Protein AF-A0A653CZA1-F1 (afdb_monomer)

pLDDT: mean 75.7, std 18.83, range [32.91, 97.44]

Organism: Callosobruchus maculatus (NCBI:txid64391)

Structure (mmCIF, N/CA/C/O backbone):
data_AF-A0A653CZA1-F1
#
_entry.id   AF-A0A653CZA1-F1
#
loop_
_atom_site.group_PDB
_atom_site.id
_atom_site.type_symbol
_atom_site.label_atom_id
_atom_site.label_alt_id
_atom_site.label_comp_id
_atom_site.label_asym_id
_atom_site.label_entity_id
_atom_site.label_seq_id
_atom_site.pdbx_PDB_ins_code
_atom_site.Cartn_x
_atom_site.Cartn_y
_atom_site.Cartn_z
_atom_site.occupancy
_atom_site.B_iso_or_equiv
_atom_site.auth_seq_id
_atom_site.auth_comp_id
_atom_site.auth_asym_id
_atom_site.auth_atom_id
_atom_site.pdbx_PDB_model_num
ATOM 1 N N . MET A 1 1 ? -64.867 -16.018 26.515 1.00 51.19 1 MET A N 1
ATOM 2 C CA . MET A 1 1 ? -63.751 -16.569 27.309 1.00 51.19 1 MET A CA 1
ATOM 3 C C . MET A 1 1 ? -62.516 -16.549 26.418 1.00 51.19 1 MET A C 1
ATOM 5 O O . MET A 1 1 ? -62.567 -17.201 25.382 1.00 51.19 1 MET A O 1
ATOM 9 N N . PRO A 1 2 ? -61.499 -15.727 26.720 1.00 51.09 2 PRO A N 1
ATOM 10 C CA . PRO A 1 2 ? -60.266 -15.670 25.938 1.00 51.09 2 PRO A CA 1
ATOM 11 C C . PRO A 1 2 ? -59.417 -16.930 26.174 1.00 51.09 2 PRO A C 1
ATOM 13 O O . PRO A 1 2 ? -59.503 -17.555 27.232 1.00 51.09 2 PRO A O 1
ATOM 16 N N . LEU A 1 3 ? -58.677 -17.349 25.145 1.00 52.47 3 LEU A N 1
ATOM 17 C CA . LEU A 1 3 ? -57.918 -18.604 25.107 1.00 52.47 3 LEU A CA 1
ATOM 18 C C . LEU A 1 3 ? -56.652 -18.544 25.995 1.00 52.47 3 LEU A C 1
ATOM 20 O O . LEU A 1 3 ? -56.100 -17.463 26.193 1.00 52.47 3 LEU A O 1
ATOM 24 N N . PRO A 1 4 ? -56.133 -19.691 26.484 1.00 54.19 4 PRO A N 1
ATOM 25 C CA . PRO A 1 4 ? -55.106 -19.767 27.539 1.00 54.19 4 PRO A CA 1
ATOM 26 C C . PRO A 1 4 ? -53.699 -19.272 27.155 1.00 54.19 4 PRO A C 1
ATOM 28 O O . PRO A 1 4 ? -52.764 -19.427 27.936 1.00 54.19 4 PRO A O 1
ATOM 31 N N . SER A 1 5 ? -53.508 -18.715 25.958 1.00 53.78 5 SER A N 1
ATOM 32 C CA . SER A 1 5 ? -52.203 -18.272 25.450 1.00 53.78 5 SER A CA 1
ATOM 33 C C . SER A 1 5 ? -51.844 -16.819 25.799 1.00 53.78 5 SER A C 1
ATOM 35 O O . SER A 1 5 ? -50.776 -16.361 25.411 1.00 53.78 5 SER A O 1
ATOM 37 N N . GLU A 1 6 ? -52.686 -16.097 26.548 1.00 60.44 6 GLU A N 1
ATOM 38 C CA . GLU A 1 6 ? -52.451 -14.703 26.987 1.00 60.44 6 GLU A CA 1
ATOM 39 C C . GLU A 1 6 ? -51.840 -14.583 28.402 1.00 60.44 6 GLU A C 1
ATOM 41 O O . GLU A 1 6 ? -52.004 -13.576 29.084 1.00 60.44 6 GLU A O 1
ATOM 46 N N . LEU A 1 7 ? -51.129 -15.606 28.884 1.00 63.94 7 LEU A N 1
ATOM 47 C CA . LEU A 1 7 ? -50.615 -15.639 30.264 1.00 63.94 7 LEU A CA 1
ATOM 48 C C . LEU A 1 7 ? -49.351 -14.806 30.522 1.00 63.94 7 LEU A C 1
ATOM 50 O O . LEU A 1 7 ? -48.895 -14.741 31.661 1.00 63.94 7 LEU A O 1
ATOM 54 N N . LEU A 1 8 ? -48.774 -14.170 29.505 1.00 67.50 8 LEU A N 1
ATOM 55 C CA . LEU A 1 8 ? -47.616 -13.300 29.686 1.00 67.50 8 LEU A CA 1
ATOM 56 C C . LEU A 1 8 ? -47.912 -11.933 29.095 1.00 67.50 8 LEU A C 1
ATOM 58 O O . LEU A 1 8 ? -48.083 -11.784 27.884 1.00 67.50 8 LEU A O 1
ATOM 62 N N . THR A 1 9 ? -47.950 -10.923 29.961 1.00 81.25 9 THR A N 1
ATOM 63 C CA . THR A 1 9 ? -48.054 -9.542 29.502 1.00 81.25 9 THR A CA 1
ATOM 64 C C . THR A 1 9 ? -46.760 -9.145 28.776 1.00 81.25 9 THR A C 1
ATOM 66 O O . THR A 1 9 ? -45.695 -9.709 29.049 1.00 81.25 9 THR A O 1
ATOM 69 N N . PRO A 1 10 ? -46.785 -8.132 27.893 1.00 75.69 10 PRO A N 1
ATOM 70 C CA . PRO A 1 10 ? -45.566 -7.603 27.275 1.00 75.69 10 PRO A CA 1
ATOM 71 C C . PRO A 1 10 ? -44.494 -7.199 28.301 1.00 75.69 10 PRO A C 1
ATOM 73 O O . PRO A 1 10 ? -43.299 -7.314 28.037 1.00 75.69 10 PRO A O 1
ATOM 76 N N . ALA A 1 11 ? -44.918 -6.783 29.499 1.00 75.94 11 ALA A N 1
ATOM 77 C CA . ALA A 1 11 ? -44.025 -6.463 30.605 1.00 75.94 11 ALA A CA 1
ATOM 78 C C . ALA A 1 11 ? -43.367 -7.709 31.220 1.00 75.94 11 ALA A C 1
ATOM 80 O O . ALA A 1 11 ? -42.208 -7.634 31.626 1.00 75.94 11 ALA A O 1
ATOM 81 N N . ASP A 1 12 ? -44.063 -8.846 31.273 1.00 81.81 12 ASP A N 1
ATOM 82 C CA . ASP A 1 12 ? -43.502 -10.112 31.759 1.00 81.81 12 ASP A CA 1
ATOM 83 C C . ASP A 1 12 ? -42.506 -10.690 30.756 1.00 81.81 12 ASP A C 1
ATOM 85 O O . ASP A 1 12 ? -41.427 -11.132 31.148 1.00 81.81 12 ASP A O 1
ATOM 89 N N . ILE A 1 13 ? -42.812 -10.593 29.458 1.00 77.62 13 ILE A N 1
ATOM 90 C CA . ILE A 1 13 ? -41.894 -10.972 28.375 1.00 77.62 13 ILE A CA 1
ATOM 91 C C . ILE A 1 13 ? -40.595 -10.164 28.477 1.00 77.62 13 ILE A C 1
ATOM 93 O O . ILE A 1 13 ? -39.503 -10.731 28.411 1.00 77.62 13 ILE A O 1
ATOM 97 N N . ASP A 1 14 ? -40.693 -8.852 28.697 1.00 73.69 14 ASP A N 1
ATOM 98 C CA . ASP A 1 14 ? -39.515 -7.994 28.816 1.00 73.69 14 ASP A CA 1
ATOM 99 C C . ASP A 1 14 ? -38.734 -8.240 30.119 1.00 73.69 14 ASP A C 1
ATOM 101 O O . ASP A 1 14 ? -37.504 -8.196 30.145 1.00 73.69 14 ASP A O 1
ATOM 105 N N . ARG A 1 15 ? -39.420 -8.591 31.211 1.00 77.69 15 ARG A N 1
ATOM 106 C CA . ARG A 1 15 ? -38.765 -8.960 32.474 1.00 77.69 15 ARG A CA 1
ATOM 107 C C . ARG A 1 15 ? -38.004 -10.282 32.345 1.00 77.69 15 ARG A C 1
ATOM 109 O O . ARG A 1 15 ? -36.854 -10.363 32.772 1.00 77.69 15 ARG A O 1
ATOM 116 N N . ILE A 1 16 ? -38.606 -11.284 31.703 1.00 78.00 16 ILE A N 1
ATOM 117 C CA . ILE A 1 16 ? -37.974 -12.575 31.398 1.00 78.00 16 ILE A CA 1
ATOM 118 C C . ILE A 1 16 ? -36.768 -12.354 30.471 1.00 78.00 16 ILE A C 1
ATOM 120 O O . ILE A 1 16 ? -35.686 -12.870 30.745 1.00 78.00 16 ILE A O 1
ATOM 124 N N . SER A 1 17 ? -36.895 -11.515 29.436 1.00 71.00 17 SER A N 1
ATOM 125 C CA . SER A 1 17 ? -35.788 -11.220 28.513 1.00 71.00 17 SER A CA 1
ATOM 126 C C . SER A 1 17 ? -34.565 -10.636 29.234 1.00 71.00 17 SER A C 1
ATOM 128 O O . SER A 1 17 ? -33.434 -11.024 28.945 1.00 71.00 17 SER A O 1
ATOM 130 N N . ARG A 1 18 ? -34.770 -9.760 30.227 1.00 72.81 18 ARG A N 1
ATOM 131 C CA . ARG A 1 18 ? -33.685 -9.159 31.020 1.00 72.81 18 ARG A CA 1
ATOM 132 C C . ARG A 1 18 ? -33.056 -10.128 32.019 1.00 72.81 18 ARG A C 1
ATOM 134 O O . ARG A 1 18 ? -31.857 -10.034 32.255 1.00 72.81 18 ARG A O 1
ATOM 141 N N . VAL A 1 19 ? -33.835 -11.045 32.593 1.00 76.06 19 VAL A N 1
ATOM 142 C CA . VAL A 1 19 ? -33.344 -12.030 33.576 1.00 76.06 19 VAL A CA 1
ATOM 143 C C . VAL A 1 19 ? -32.550 -13.152 32.899 1.00 76.06 19 VAL A C 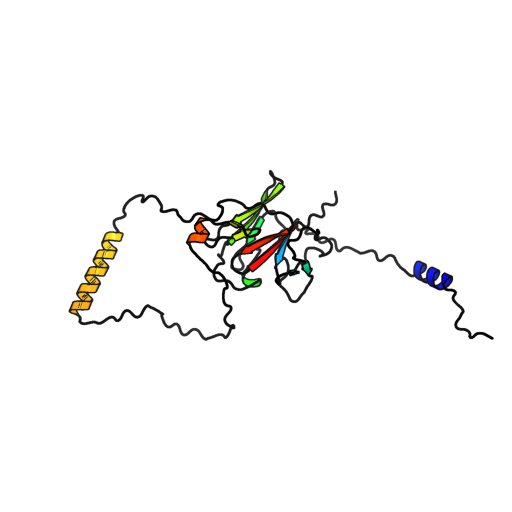1
ATOM 145 O O . VAL A 1 19 ? -31.548 -13.606 33.447 1.00 76.06 19 VAL A O 1
ATOM 148 N N . PHE A 1 20 ? -32.949 -13.568 31.693 1.00 70.38 20 PHE A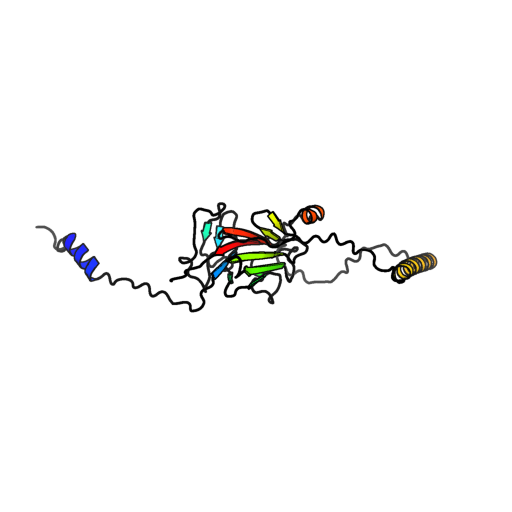 N 1
ATOM 149 C CA . PHE A 1 20 ? -32.278 -14.639 30.948 1.00 70.38 20 PHE A CA 1
ATOM 150 C C . PHE A 1 20 ? -31.242 -14.141 29.926 1.00 70.38 20 PHE A C 1
ATOM 152 O O . PHE A 1 20 ? -30.437 -14.940 29.439 1.00 70.38 20 PHE A O 1
ATOM 159 N N . ASN A 1 21 ? -31.174 -12.834 29.644 1.00 57.78 21 ASN A N 1
ATOM 160 C CA . ASN A 1 21 ? -30.032 -12.247 28.945 1.00 57.78 21 ASN A CA 1
ATOM 161 C C . ASN A 1 21 ? -28.818 -12.209 29.876 1.00 57.78 21 ASN A C 1
ATOM 163 O O . ASN A 1 21 ? -28.533 -11.221 30.549 1.00 57.78 21 ASN A O 1
ATOM 167 N N . SER A 1 22 ? -28.051 -13.297 29.863 1.00 60.28 22 SER A N 1
ATOM 168 C CA . SER A 1 22 ? -26.684 -13.273 30.371 1.00 60.28 22 SER A CA 1
ATOM 169 C C . SER A 1 22 ? -25.911 -12.168 29.641 1.00 60.28 22 SER A C 1
ATOM 171 O O . SER A 1 22 ? -25.949 -12.131 28.404 1.00 60.28 22 SER A O 1
ATOM 173 N N . PRO A 1 23 ? -25.189 -11.270 30.340 1.00 55.88 23 PRO A N 1
ATOM 174 C CA . PRO A 1 23 ? -24.311 -10.332 29.666 1.00 55.88 23 PRO A CA 1
ATOM 175 C C . PRO A 1 23 ? -23.338 -11.166 28.843 1.00 55.88 23 PRO A C 1
ATOM 177 O O . PRO A 1 23 ? -22.553 -11.940 29.396 1.00 55.88 23 PRO A O 1
ATOM 180 N N . LYS A 1 24 ? -23.402 -11.038 27.513 1.00 53.25 24 LYS A N 1
ATOM 181 C CA . LYS A 1 24 ? -22.364 -11.562 26.631 1.00 53.25 24 LYS A CA 1
ATOM 182 C C . LYS A 1 24 ? -21.086 -10.823 27.009 1.00 53.25 24 LYS A C 1
ATOM 184 O O . LYS A 1 24 ? -20.769 -9.785 26.432 1.00 53.25 24 LYS A O 1
ATOM 189 N N . LYS A 1 25 ? -20.357 -11.334 28.007 1.00 50.03 25 LYS A N 1
ATOM 190 C CA . LYS A 1 25 ? -18.954 -11.009 28.210 1.00 50.03 25 LYS A CA 1
ATOM 191 C C . LYS A 1 25 ? -18.304 -11.385 26.893 1.00 50.03 25 LYS A C 1
ATOM 193 O O . LYS A 1 25 ? -18.090 -12.562 26.617 1.00 50.03 25 LYS A O 1
ATOM 198 N N . LYS A 1 26 ? -18.048 -10.382 26.052 1.00 54.06 26 LYS A N 1
ATOM 199 C CA . LYS A 1 26 ? -17.109 -10.508 24.947 1.00 54.06 26 LYS A CA 1
ATOM 200 C C . LYS A 1 26 ? -15.784 -10.856 25.612 1.00 54.06 26 LYS A C 1
ATOM 202 O O . LYS A 1 26 ? -15.069 -9.971 26.074 1.00 54.06 26 LYS A O 1
ATOM 207 N N . SER A 1 27 ? -15.505 -12.147 25.763 1.00 49.03 27 SER A N 1
ATOM 208 C CA . SER A 1 27 ? -14.174 -12.606 26.113 1.00 49.03 27 SER A CA 1
ATOM 209 C C . SER A 1 27 ? -13.341 -12.257 24.889 1.00 49.03 27 SER A C 1
ATOM 211 O O . SER A 1 27 ? -13.358 -12.984 23.898 1.00 49.03 27 SER A O 1
ATOM 213 N N . LYS A 1 28 ? -12.723 -11.072 24.891 1.00 54.28 28 LYS A N 1
ATOM 214 C CA . LYS A 1 28 ? -11.703 -10.766 23.897 1.00 54.28 28 LYS A CA 1
ATOM 215 C C . LYS A 1 28 ? -10.621 -11.826 24.116 1.00 54.28 28 LYS A C 1
ATOM 217 O O . LYS A 1 28 ? -10.070 -11.853 25.223 1.00 54.28 28 LYS A O 1
ATOM 222 N N . PRO A 1 29 ? -10.332 -12.718 23.152 1.00 46.12 29 PRO A N 1
ATOM 223 C CA . PRO A 1 29 ? -9.084 -13.449 23.224 1.00 46.12 29 PRO A CA 1
ATOM 224 C C . PRO A 1 29 ? -8.006 -12.367 23.230 1.00 46.12 29 PRO A C 1
ATOM 226 O O . PRO A 1 29 ? -7.914 -11.565 22.303 1.00 46.12 29 PRO A O 1
ATOM 229 N N . LYS A 1 30 ? -7.274 -12.244 24.339 1.00 50.19 30 LYS A N 1
ATOM 230 C CA . LYS A 1 30 ? -6.121 -11.351 24.401 1.00 50.19 30 LYS A CA 1
ATOM 231 C C . LYS A 1 30 ? -5.085 -11.954 23.456 1.00 50.19 30 LYS A C 1
ATOM 233 O O . LYS A 1 30 ? -4.314 -12.808 23.884 1.00 50.19 30 LYS A O 1
ATOM 238 N N . SER A 1 31 ? -5.110 -11.573 22.177 1.00 47.50 31 SER A N 1
ATOM 239 C CA . SER A 1 31 ? -3.995 -11.863 21.285 1.00 47.50 31 SER A CA 1
ATOM 240 C C . SER A 1 31 ? -2.779 -11.171 21.898 1.00 47.50 31 SER A C 1
ATOM 242 O O . SER A 1 31 ? -2.749 -9.960 22.120 1.00 47.50 31 SER A O 1
ATOM 244 N N . THR A 1 32 ? -1.808 -11.973 22.319 1.00 54.94 32 THR A N 1
ATOM 245 C CA . THR A 1 32 ? -0.595 -11.521 23.010 1.00 54.94 32 THR A CA 1
ATOM 246 C C . THR A 1 32 ? 0.372 -10.792 22.075 1.00 54.94 32 THR A C 1
ATOM 248 O O . THR A 1 32 ? 1.369 -10.246 22.534 1.00 54.94 32 THR A O 1
ATOM 251 N N . ILE A 1 33 ? 0.059 -10.720 20.778 1.00 55.31 33 ILE A N 1
ATOM 252 C CA . ILE A 1 33 ? 0.808 -9.977 19.766 1.00 55.31 33 ILE A CA 1
ATOM 253 C C . ILE A 1 33 ? -0.074 -8.819 19.291 1.00 55.31 33 ILE A C 1
ATOM 255 O O . ILE A 1 33 ? -0.938 -8.991 18.434 1.00 55.31 33 ILE A O 1
ATOM 259 N N . ARG A 1 34 ? 0.130 -7.625 19.861 1.00 67.50 34 ARG A N 1
ATOM 260 C CA . ARG A 1 34 ? -0.484 -6.390 19.351 1.00 67.50 34 ARG A CA 1
ATOM 261 C C . ARG A 1 34 ? 0.389 -5.834 18.229 1.00 67.50 34 ARG A C 1
ATOM 263 O O . ARG A 1 34 ? 1.404 -5.196 18.498 1.00 67.50 34 ARG A O 1
ATOM 270 N N . ALA A 1 35 ? 0.001 -6.067 16.980 1.00 79.75 35 ALA A N 1
ATOM 271 C CA . ALA A 1 35 ? 0.561 -5.319 15.859 1.00 79.75 35 ALA A CA 1
ATOM 272 C C . ALA A 1 35 ? 0.168 -3.837 15.964 1.00 79.75 35 ALA A C 1
ATOM 274 O O . ALA A 1 35 ? -0.954 -3.509 16.355 1.00 79.75 35 ALA A O 1
ATOM 275 N N . ARG A 1 36 ? 1.098 -2.932 15.637 1.00 84.44 36 ARG A N 1
ATOM 276 C CA . ARG A 1 36 ? 0.872 -1.473 15.748 1.00 84.44 36 ARG A CA 1
ATOM 277 C C . ARG A 1 36 ? 0.301 -0.874 14.466 1.00 84.44 36 ARG A C 1
ATOM 279 O O . ARG A 1 36 ? -0.432 0.114 14.509 1.00 84.44 36 ARG A O 1
ATOM 286 N N . ALA A 1 37 ? 0.591 -1.508 13.338 1.00 90.88 37 ALA A N 1
ATOM 287 C CA . ALA A 1 37 ? 0.065 -1.169 12.028 1.00 90.88 37 ALA A CA 1
ATOM 288 C C . ALA A 1 37 ? -0.135 -2.435 11.191 1.00 90.88 37 ALA A C 1
ATOM 290 O O . ALA A 1 37 ? 0.308 -3.521 11.567 1.00 90.88 37 ALA A O 1
ATOM 291 N N . MET A 1 38 ? -0.811 -2.299 10.057 1.00 92.06 38 MET A N 1
ATOM 292 C CA . MET A 1 38 ? -1.054 -3.379 9.112 1.00 92.06 38 MET A CA 1
ATOM 293 C C . MET A 1 38 ? -0.989 -2.886 7.675 1.00 92.06 38 MET A C 1
ATOM 295 O O . MET A 1 38 ? -1.307 -1.734 7.368 1.00 92.06 38 MET A O 1
ATOM 299 N N . LEU A 1 39 ? -0.626 -3.811 6.796 1.00 94.44 39 LEU A N 1
ATOM 300 C CA . LEU A 1 39 ? -0.666 -3.656 5.356 1.00 94.44 39 LEU A CA 1
ATOM 301 C C . LEU A 1 39 ? -1.889 -4.407 4.819 1.00 94.44 39 LEU A C 1
ATOM 303 O O . LEU A 1 39 ? -1.910 -5.638 4.787 1.00 94.44 39 LEU A O 1
ATOM 307 N N . CYS A 1 40 ? -2.923 -3.674 4.419 1.00 94.25 40 CYS A N 1
ATOM 308 C CA . CYS A 1 40 ? -4.197 -4.256 4.009 1.00 94.25 40 CYS A CA 1
ATOM 309 C C . CYS A 1 40 ? -4.295 -4.305 2.476 1.00 94.25 40 CYS A C 1
ATOM 311 O O . CYS A 1 40 ? -4.277 -3.246 1.849 1.00 94.25 40 CYS A O 1
ATOM 313 N N . PRO A 1 41 ? -4.402 -5.478 1.830 1.00 95.31 41 PRO A N 1
ATOM 314 C CA . PRO A 1 41 ? -4.428 -5.558 0.371 1.00 95.31 41 PRO A CA 1
ATOM 315 C C . PRO A 1 41 ? -5.700 -4.943 -0.214 1.00 95.31 41 PRO A C 1
ATOM 317 O O . PRO A 1 41 ? -6.810 -5.194 0.264 1.00 95.31 41 PRO A O 1
ATOM 320 N N . VAL A 1 42 ? -5.544 -4.166 -1.285 1.00 93.50 42 VAL A N 1
ATOM 321 C CA . VAL A 1 42 ? -6.660 -3.639 -2.077 1.00 93.50 42 VAL A CA 1
ATOM 322 C C . VAL A 1 42 ? -7.168 -4.754 -2.985 1.00 93.50 42 VAL A C 1
ATOM 324 O O . VAL A 1 42 ? -6.445 -5.245 -3.845 1.00 93.50 42 VAL A O 1
ATOM 327 N N . VAL A 1 43 ? -8.422 -5.157 -2.789 1.00 91.19 43 VAL A N 1
ATOM 328 C CA . VAL A 1 43 ? -9.035 -6.298 -3.493 1.00 91.19 43 VAL A CA 1
ATOM 329 C C . VAL A 1 43 ? -9.858 -5.866 -4.701 1.00 91.19 43 VAL A C 1
ATOM 331 O O . VAL A 1 43 ? -10.105 -6.653 -5.608 1.00 91.19 43 VAL A O 1
ATOM 334 N N . SER A 1 44 ? -10.312 -4.612 -4.720 1.00 87.69 44 SER A N 1
ATOM 335 C CA . SER A 1 44 ? -11.008 -4.013 -5.858 1.00 87.69 44 SER A CA 1
ATOM 336 C C . SER A 1 44 ? -10.962 -2.487 -5.766 1.00 87.69 44 SER A C 1
ATOM 338 O O . SER A 1 44 ? -10.492 -1.933 -4.774 1.00 87.69 44 SER A O 1
ATOM 340 N N . LYS A 1 45 ? -11.507 -1.799 -6.777 1.00 83.94 45 LYS A N 1
ATOM 341 C CA . LYS A 1 45 ? -11.458 -0.334 -6.917 1.00 83.94 45 LYS A CA 1
ATOM 342 C C . LYS A 1 45 ? -11.879 0.452 -5.665 1.00 83.94 45 LYS A C 1
ATOM 344 O O . LYS A 1 45 ? -11.389 1.554 -5.473 1.00 83.94 45 LYS A O 1
ATOM 349 N N . HIS A 1 46 ? -12.760 -0.101 -4.833 1.00 85.00 46 HIS A N 1
ATOM 350 C CA . HIS A 1 46 ? -13.275 0.579 -3.641 1.00 85.00 46 HIS A CA 1
ATOM 351 C C . HIS A 1 46 ? -13.168 -0.264 -2.374 1.00 85.00 46 HIS A C 1
ATOM 353 O O . HIS A 1 46 ? -13.786 0.088 -1.376 1.00 85.00 46 HIS A O 1
ATOM 359 N N . PHE A 1 47 ? -12.442 -1.385 -2.389 1.00 89.94 47 PHE A N 1
ATOM 360 C CA . PHE A 1 47 ? -12.399 -2.275 -1.233 1.00 89.94 47 PHE A CA 1
ATOM 361 C C . PHE A 1 47 ? -10.991 -2.777 -0.936 1.00 89.94 47 PHE A C 1
ATOM 363 O O . PHE A 1 47 ? -10.239 -3.129 -1.846 1.00 89.94 47 PHE A O 1
ATOM 370 N N . TYR A 1 48 ? -10.671 -2.868 0.351 1.00 91.94 48 TYR A N 1
ATOM 371 C CA . TYR A 1 48 ? -9.456 -3.493 0.871 1.00 91.94 48 TYR A CA 1
ATOM 372 C C . TYR A 1 48 ? -9.816 -4.509 1.954 1.00 91.94 48 TYR A C 1
ATOM 374 O O . TYR A 1 48 ? -10.847 -4.382 2.620 1.00 91.94 48 TYR A O 1
ATOM 382 N N . ASN A 1 49 ? -9.010 -5.557 2.101 1.00 93.06 49 ASN A N 1
ATOM 383 C CA . ASN A 1 49 ? -9.253 -6.598 3.095 1.00 93.06 49 ASN A CA 1
ATOM 384 C C . ASN A 1 49 ? -8.504 -6.261 4.385 1.00 93.06 49 ASN A C 1
ATOM 386 O O . ASN A 1 49 ? -7.285 -6.132 4.362 1.00 93.06 49 ASN A O 1
ATOM 390 N N . VAL A 1 50 ? -9.222 -6.142 5.501 1.00 91.62 50 VAL A N 1
ATOM 391 C CA . VAL A 1 50 ? -8.632 -5.919 6.839 1.00 91.62 50 VAL A CA 1
ATOM 392 C C . VAL A 1 50 ? -8.561 -7.196 7.665 1.00 91.62 50 VAL A C 1
ATOM 394 O O . VAL A 1 50 ? -8.123 -7.175 8.811 1.00 91.62 50 VAL A O 1
ATOM 397 N N . ARG A 1 51 ? -9.039 -8.315 7.109 1.00 91.31 51 ARG A N 1
ATOM 398 C CA . ARG A 1 51 ? -9.004 -9.609 7.779 1.00 91.31 51 ARG A CA 1
ATOM 399 C C . ARG A 1 51 ? -7.562 -9.939 8.149 1.00 91.31 51 ARG A C 1
ATOM 401 O O . ARG A 1 51 ? -6.725 -10.013 7.257 1.00 91.31 51 ARG A O 1
ATOM 408 N N . THR A 1 52 ? -7.327 -10.226 9.424 1.00 88.75 52 THR A N 1
ATOM 409 C CA . THR A 1 52 ? -6.141 -10.936 9.895 1.00 88.75 52 THR A CA 1
ATOM 410 C C . THR A 1 52 ? -6.473 -11.821 11.095 1.00 88.75 52 THR A C 1
ATOM 412 O O . THR A 1 52 ? -7.493 -11.635 11.756 1.00 88.75 52 THR A O 1
ATOM 415 N N . THR A 1 53 ? -5.652 -12.836 11.333 1.00 86.19 53 THR A N 1
ATOM 416 C CA . THR A 1 53 ? -5.682 -13.704 12.513 1.00 86.19 53 THR A CA 1
ATOM 417 C C . THR A 1 53 ? -5.107 -13.023 13.756 1.00 86.19 53 THR A C 1
ATOM 419 O O . THR A 1 53 ? -5.386 -13.454 14.873 1.00 86.19 53 THR A O 1
ATOM 422 N N . GLU A 1 54 ? -4.324 -11.957 13.580 1.00 84.31 54 GLU A N 1
ATOM 423 C CA . GLU A 1 54 ? -3.552 -11.329 14.658 1.00 84.31 54 GLU A CA 1
ATOM 424 C C . GLU A 1 54 ? -4.278 -10.159 15.327 1.00 84.31 54 GLU A C 1
ATOM 426 O O . GLU A 1 54 ? -4.150 -9.939 16.535 1.00 84.31 54 GLU A O 1
ATOM 431 N N . VAL A 1 55 ? -5.048 -9.417 14.534 1.00 83.62 55 VAL A N 1
ATOM 432 C CA . VAL A 1 55 ? -5.770 -8.207 14.933 1.00 83.62 55 VAL A CA 1
ATOM 433 C C . VAL A 1 55 ? -7.258 -8.401 14.670 1.00 83.62 55 VAL A C 1
ATOM 435 O O . VAL A 1 55 ? -7.663 -8.798 13.577 1.00 83.62 55 VAL A O 1
ATOM 438 N N . ASP A 1 56 ? -8.088 -8.096 15.667 1.00 82.94 56 ASP A N 1
ATOM 439 C CA . ASP A 1 56 ? -9.536 -8.089 15.483 1.00 82.94 56 ASP A CA 1
ATOM 440 C C . ASP A 1 56 ? -9.916 -6.969 14.491 1.00 82.94 56 ASP A C 1
ATOM 442 O O . ASP A 1 56 ? -9.534 -5.815 14.705 1.00 82.94 56 ASP A O 1
ATOM 446 N N . PRO A 1 57 ? -10.684 -7.252 13.421 1.00 80.75 57 PRO A N 1
ATOM 447 C CA . PRO A 1 57 ? -11.125 -6.231 12.469 1.00 80.75 57 PRO A CA 1
ATOM 448 C C . PRO A 1 57 ? -11.840 -5.028 13.105 1.00 80.75 57 PRO A C 1
ATOM 450 O O . PRO A 1 57 ? -11.881 -3.956 12.503 1.00 80.75 57 PRO A O 1
ATOM 453 N N . THR A 1 58 ? -12.414 -5.192 14.301 1.00 79.69 58 THR A N 1
ATOM 454 C CA . THR A 1 58 ? -13.063 -4.114 15.064 1.00 79.69 58 THR A CA 1
ATOM 455 C C . THR A 1 58 ? -12.082 -3.173 15.762 1.00 79.69 58 THR A C 1
ATOM 457 O O . THR A 1 58 ? -12.456 -2.043 16.063 1.00 79.69 58 THR A O 1
ATOM 460 N N . ASP A 1 59 ? -10.841 -3.608 15.994 1.00 78.75 59 ASP A N 1
ATOM 461 C CA . ASP A 1 59 ? -9.782 -2.775 16.574 1.00 78.75 59 ASP A CA 1
ATOM 462 C C . ASP A 1 59 ? -9.061 -1.942 15.488 1.00 78.75 59 ASP A C 1
ATOM 464 O O . ASP A 1 59 ? -8.344 -0.990 15.795 1.00 78.75 59 ASP A O 1
ATOM 468 N N . VAL A 1 60 ? -9.270 -2.257 14.203 1.00 79.00 60 VAL A N 1
ATOM 469 C CA . VAL A 1 60 ? -8.766 -1.456 13.080 1.00 79.00 60 VAL A CA 1
ATOM 470 C C . VAL A 1 60 ? -9.581 -0.172 12.983 1.00 79.00 60 VAL A C 1
ATOM 472 O O . VAL A 1 60 ? -10.807 -0.211 12.899 1.00 79.00 60 VAL A O 1
ATOM 475 N N . ARG A 1 61 ? -8.913 0.984 12.979 1.00 75.56 61 ARG A N 1
ATOM 476 C CA . ARG A 1 61 ? -9.605 2.258 12.766 1.00 75.56 61 ARG A CA 1
ATOM 477 C C . ARG A 1 61 ? -10.148 2.312 11.338 1.00 75.56 61 ARG A C 1
ATOM 479 O O . ARG A 1 61 ? -9.430 2.037 10.381 1.00 75.56 61 ARG A O 1
ATOM 486 N N . HIS A 1 62 ? -11.420 2.675 11.223 1.00 68.38 62 HIS A N 1
ATOM 487 C CA . HIS A 1 62 ? -12.134 2.842 9.958 1.00 68.38 62 HIS A CA 1
ATOM 488 C C . HIS A 1 62 ? -12.590 4.303 9.860 1.00 68.38 62 HIS A C 1
ATOM 490 O O . HIS A 1 62 ? -13.783 4.584 9.911 1.00 68.38 62 HIS A O 1
ATOM 496 N N . ASP A 1 63 ? -11.650 5.250 9.886 1.00 62.53 63 ASP A N 1
ATOM 497 C CA . ASP A 1 63 ? -11.981 6.681 9.882 1.00 62.53 63 ASP A CA 1
ATOM 498 C C . ASP A 1 63 ? -12.636 7.121 8.553 1.00 62.53 63 ASP A C 1
ATOM 500 O O . ASP A 1 63 ? -12.445 6.493 7.519 1.00 62.53 63 ASP A O 1
ATOM 504 N N . ALA A 1 64 ? -13.413 8.206 8.535 1.00 56.47 64 ALA A N 1
ATOM 505 C CA . ALA A 1 64 ? -14.112 8.674 7.325 1.00 56.47 64 ALA 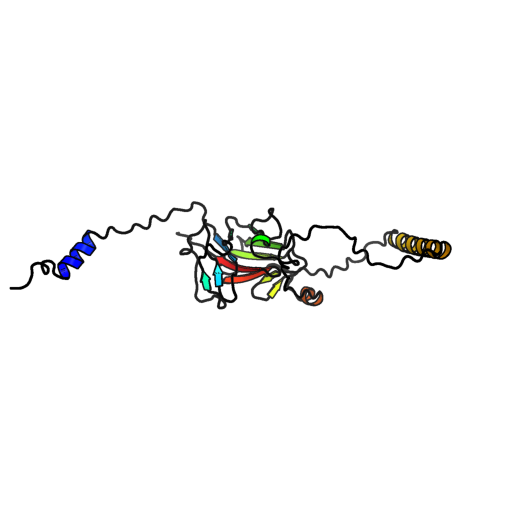A CA 1
ATOM 506 C C . ALA A 1 64 ? -13.172 9.278 6.254 1.00 56.47 64 ALA A C 1
ATOM 508 O O . ALA A 1 64 ? -13.608 9.624 5.157 1.00 56.47 64 ALA A O 1
ATOM 509 N N . SER A 1 65 ? -11.884 9.399 6.572 1.00 52.94 65 SER A N 1
ATOM 510 C CA . SER A 1 65 ? -10.820 10.008 5.772 1.00 52.94 65 SER A CA 1
ATOM 511 C C . SER A 1 65 ? -10.243 9.098 4.671 1.00 52.94 65 SER A C 1
ATOM 513 O O . SER A 1 65 ? -9.348 9.521 3.938 1.00 52.94 65 SER A O 1
ATOM 515 N N . PHE A 1 66 ? -10.750 7.871 4.493 1.00 62.22 66 PHE A N 1
ATOM 516 C CA . PHE A 1 66 ? -10.289 6.995 3.410 1.00 62.22 66 PHE A CA 1
ATOM 517 C C . PHE A 1 66 ? -10.657 7.548 2.031 1.00 62.22 66 PHE A C 1
ATOM 519 O O . PHE A 1 66 ? -11.781 7.990 1.799 1.00 62.22 66 PHE A O 1
ATOM 526 N N . MET A 1 67 ? -9.714 7.445 1.089 1.00 63.03 67 MET A N 1
ATOM 527 C CA . MET A 1 67 ? -9.788 7.912 -0.306 1.00 63.03 67 MET A CA 1
ATOM 528 C C . MET A 1 67 ? -10.838 7.167 -1.171 1.00 63.03 67 MET A C 1
ATOM 530 O O . MET A 1 67 ? -10.541 6.730 -2.279 1.00 63.03 67 MET A O 1
ATOM 534 N N . GLY A 1 68 ? -12.055 6.942 -0.670 1.00 73.44 68 GLY A N 1
ATOM 535 C CA . GLY A 1 68 ? -13.110 6.181 -1.348 1.00 73.44 68 GLY A CA 1
ATOM 536 C C . GLY A 1 68 ? -12.981 4.656 -1.236 1.00 73.44 68 GLY A C 1
ATOM 537 O O . GLY A 1 68 ? -13.781 3.934 -1.834 1.00 73.44 68 GLY A O 1
ATOM 538 N N . PHE A 1 69 ? -12.015 4.155 -0.461 1.00 83.12 69 PHE A N 1
ATOM 539 C CA . PHE A 1 69 ? -11.845 2.731 -0.175 1.00 83.12 69 PHE A CA 1
ATOM 540 C C . PHE A 1 69 ? -12.588 2.323 1.102 1.00 83.12 69 PHE A C 1
ATOM 542 O O . PHE A 1 69 ? -12.573 3.041 2.098 1.00 83.12 69 PHE A O 1
ATOM 549 N N . ARG A 1 70 ? -13.225 1.151 1.083 1.00 86.56 70 ARG A N 1
ATOM 550 C CA . ARG A 1 70 ? -14.013 0.593 2.184 1.00 86.56 70 ARG A CA 1
ATOM 551 C C . ARG A 1 70 ? -13.401 -0.717 2.693 1.00 86.56 70 ARG A C 1
ATOM 553 O O . ARG A 1 70 ? -13.013 -1.562 1.881 1.00 86.56 70 ARG A O 1
ATOM 560 N N . PRO A 1 71 ? -13.341 -0.928 4.014 1.00 88.88 71 PRO A N 1
ATOM 561 C CA . PRO A 1 71 ? -12.834 -2.168 4.580 1.00 88.88 71 PRO A CA 1
ATOM 562 C C . PRO A 1 71 ? -13.794 -3.327 4.292 1.00 88.88 71 PRO A C 1
ATOM 564 O O . PRO A 1 71 ? -15.017 -3.179 4.298 1.00 88.88 71 PRO A O 1
ATOM 567 N N . THR A 1 72 ? -13.231 -4.509 4.076 1.00 89.94 72 THR A N 1
ATOM 568 C CA . THR A 1 72 ? -13.955 -5.779 3.969 1.00 89.94 72 THR A CA 1
ATOM 569 C C . THR A 1 72 ? -13.254 -6.835 4.807 1.00 89.94 72 THR A C 1
ATOM 571 O O . THR A 1 72 ? -12.047 -6.761 5.027 1.00 89.94 72 THR A O 1
ATOM 574 N N . VAL A 1 73 ? -14.010 -7.824 5.283 1.00 89.88 73 VAL A N 1
ATOM 575 C CA . VAL A 1 73 ? -13.469 -8.977 6.009 1.00 89.88 73 VAL A CA 1
ATOM 576 C C . VAL A 1 73 ? -13.858 -10.221 5.226 1.00 89.88 73 VAL A C 1
ATOM 578 O O . VAL A 1 73 ? -14.951 -10.756 5.390 1.00 89.88 73 VAL A O 1
ATOM 581 N N . SER A 1 74 ? -12.984 -10.654 4.319 1.00 89.38 74 SER A N 1
ATOM 582 C CA . SER A 1 74 ? -13.257 -11.790 3.437 1.00 89.38 74 SER A CA 1
ATOM 583 C C . SER A 1 74 ? -12.157 -12.835 3.528 1.00 89.38 74 SER A C 1
ATOM 585 O O . SER A 1 74 ? -10.973 -12.518 3.456 1.00 89.38 74 SER A O 1
ATOM 587 N N . LEU A 1 75 ? -12.571 -14.097 3.646 1.00 87.88 75 LEU A N 1
ATOM 588 C CA . LEU A 1 75 ? -11.711 -15.280 3.537 1.00 87.88 75 LEU A CA 1
ATOM 589 C C . LEU A 1 75 ? -11.224 -15.544 2.112 1.00 87.88 75 LEU A C 1
ATOM 591 O O . LEU A 1 75 ? -10.260 -16.273 1.925 1.00 87.88 75 LEU A O 1
ATOM 595 N N . ARG A 1 76 ? -11.935 -15.012 1.112 1.00 88.94 76 ARG A N 1
ATOM 596 C CA . ARG A 1 76 ? -11.652 -15.290 -0.303 1.00 88.94 76 ARG A CA 1
ATOM 597 C C . ARG A 1 76 ? -10.443 -14.521 -0.820 1.00 88.94 76 ARG A C 1
ATOM 599 O O . ARG A 1 76 ? -9.875 -14.904 -1.833 1.00 88.94 76 ARG A O 1
ATOM 606 N N . PHE A 1 77 ? -10.103 -13.418 -0.162 1.00 89.06 77 PHE A N 1
ATOM 607 C CA . PHE A 1 77 ? -9.010 -12.546 -0.560 1.00 89.06 77 PHE A CA 1
ATOM 608 C C . PHE A 1 77 ? -7.822 -12.708 0.389 1.00 89.06 77 PHE A C 1
ATOM 610 O O . PHE A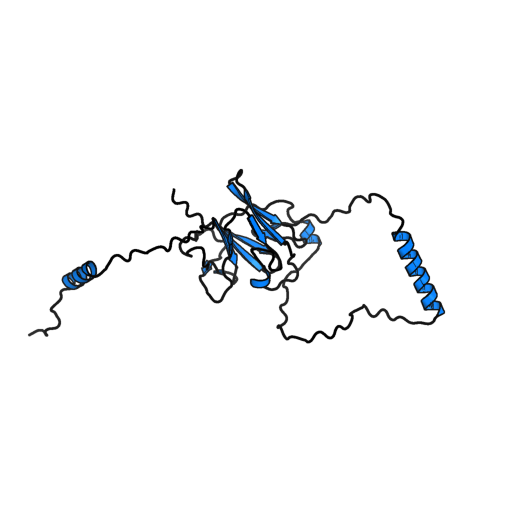 1 77 ? -8.025 -13.115 1.537 1.00 89.06 77 PHE A O 1
ATOM 617 N N . PRO A 1 78 ? -6.602 -12.358 -0.058 1.00 90.88 78 PRO A N 1
ATOM 618 C CA . PRO A 1 78 ? -5.418 -12.400 0.785 1.00 90.88 78 PRO A CA 1
ATOM 619 C C . PRO A 1 78 ? -5.616 -11.654 2.107 1.00 90.88 78 PRO A C 1
ATOM 621 O O . PRO A 1 78 ? -6.291 -10.621 2.166 1.00 90.88 78 PRO A O 1
ATOM 624 N N . GLU A 1 79 ? -5.034 -12.209 3.164 1.00 93.00 79 GLU A N 1
ATOM 625 C CA . GLU A 1 79 ? -5.065 -11.650 4.512 1.00 93.00 79 GLU A CA 1
ATOM 626 C C . GLU A 1 79 ? -4.225 -10.363 4.592 1.00 93.00 79 GLU A C 1
ATOM 628 O O . GLU A 1 79 ? -3.202 -10.239 3.915 1.00 93.00 79 GLU A O 1
ATOM 633 N N . ALA A 1 80 ? -4.649 -9.408 5.420 1.00 93.50 80 ALA A N 1
ATOM 634 C CA . ALA A 1 80 ? -3.823 -8.263 5.779 1.00 93.50 80 ALA A CA 1
ATOM 635 C C . ALA A 1 80 ? -2.579 -8.727 6.545 1.00 93.50 80 ALA A C 1
ATOM 637 O O . ALA A 1 80 ? -2.641 -9.656 7.351 1.00 93.50 80 ALA A O 1
ATOM 638 N N . VAL A 1 81 ? -1.447 -8.066 6.310 1.00 94.00 81 VAL A N 1
ATOM 639 C CA . VAL A 1 81 ? -0.190 -8.401 6.986 1.00 94.00 81 VAL A CA 1
ATOM 640 C C . VAL A 1 81 ? -0.000 -7.485 8.178 1.00 94.00 81 VAL A C 1
ATOM 642 O O . VAL A 1 81 ? 0.067 -6.264 8.030 1.00 94.00 81 VAL A O 1
ATOM 645 N N . ALA A 1 82 ? 0.104 -8.076 9.361 1.00 91.94 82 ALA A N 1
ATOM 646 C CA . ALA A 1 82 ? 0.302 -7.336 10.588 1.00 91.94 82 ALA A CA 1
ATOM 647 C C . ALA A 1 82 ? 1.781 -6.960 10.777 1.00 91.94 82 ALA A C 1
ATOM 649 O O . ALA A 1 82 ? 2.679 -7.802 10.717 1.00 91.94 82 ALA A O 1
ATOM 650 N N . MET A 1 83 ? 2.045 -5.680 11.033 1.00 91.19 83 MET A N 1
ATOM 651 C CA . MET A 1 83 ? 3.376 -5.177 11.362 1.00 91.19 83 MET A CA 1
ATOM 652 C C . MET A 1 83 ? 3.610 -5.349 12.868 1.00 91.19 83 MET A C 1
ATOM 654 O O . MET A 1 83 ? 3.210 -4.514 13.686 1.00 91.19 83 MET A O 1
ATOM 658 N N . ARG A 1 84 ? 4.215 -6.488 13.231 1.00 85.12 84 ARG A N 1
ATOM 659 C CA . ARG A 1 84 ? 4.514 -6.868 14.626 1.00 85.12 84 ARG A CA 1
ATOM 660 C C . ARG A 1 84 ? 5.682 -6.083 15.212 1.00 85.12 84 ARG A C 1
ATOM 662 O O . ARG A 1 84 ? 5.657 -5.702 16.379 1.00 85.12 84 ARG A O 1
ATOM 669 N N . TYR A 1 85 ? 6.710 -5.875 14.399 1.00 86.62 85 TYR A N 1
ATOM 670 C CA . TYR A 1 85 ? 7.929 -5.176 14.781 1.00 86.62 85 TYR A CA 1
ATOM 671 C C . TYR A 1 85 ? 7.920 -3.740 14.264 1.00 86.62 85 TYR A C 1
ATOM 673 O O . TYR A 1 85 ? 6.973 -3.284 13.630 1.00 86.62 85 TYR A O 1
ATOM 681 N N . ARG A 1 86 ? 9.002 -3.010 14.535 1.00 90.56 86 ARG A N 1
ATOM 682 C CA . ARG A 1 86 ? 9.185 -1.643 14.036 1.00 90.56 86 ARG A CA 1
ATOM 683 C C . ARG A 1 86 ? 9.592 -1.582 12.572 1.00 90.56 86 ARG A C 1
ATOM 685 O O . ARG A 1 86 ? 9.686 -0.484 12.053 1.00 90.56 86 ARG A O 1
ATOM 692 N N . VAL A 1 87 ? 9.859 -2.712 11.927 1.00 94.00 87 VAL A N 1
ATOM 693 C CA . VAL A 1 87 ? 10.297 -2.791 10.532 1.00 94.00 87 VAL A CA 1
ATOM 694 C C . VAL A 1 87 ? 9.471 -3.867 9.836 1.00 94.00 87 VAL A C 1
ATOM 696 O O . VAL A 1 87 ? 9.177 -4.889 10.450 1.00 94.00 87 VAL A O 1
ATOM 699 N N . LEU A 1 88 ? 9.082 -3.607 8.590 1.00 94.88 88 LEU A N 1
ATOM 700 C CA . LEU A 1 88 ? 8.354 -4.514 7.717 1.00 94.88 88 LEU A CA 1
ATOM 701 C C . LEU A 1 88 ? 9.046 -4.568 6.352 1.00 94.88 88 LEU A C 1
ATOM 703 O O . LEU A 1 88 ? 9.098 -3.568 5.630 1.00 94.88 88 LEU A O 1
ATOM 707 N N . ASN A 1 89 ? 9.569 -5.737 5.992 1.00 96.50 89 ASN A N 1
ATOM 708 C CA . ASN A 1 89 ? 10.255 -5.958 4.720 1.00 96.50 89 ASN A CA 1
ATOM 709 C C . ASN A 1 89 ? 9.278 -6.407 3.629 1.00 96.50 89 ASN A C 1
ATOM 711 O O . ASN A 1 89 ? 8.533 -7.376 3.803 1.00 96.50 89 ASN A O 1
ATOM 715 N N . ILE A 1 90 ? 9.317 -5.722 2.483 1.00 97.44 90 ILE A N 1
ATOM 716 C CA . ILE A 1 90 ? 8.386 -5.921 1.371 1.00 97.44 90 ILE A CA 1
ATOM 717 C C . ILE A 1 90 ? 9.164 -6.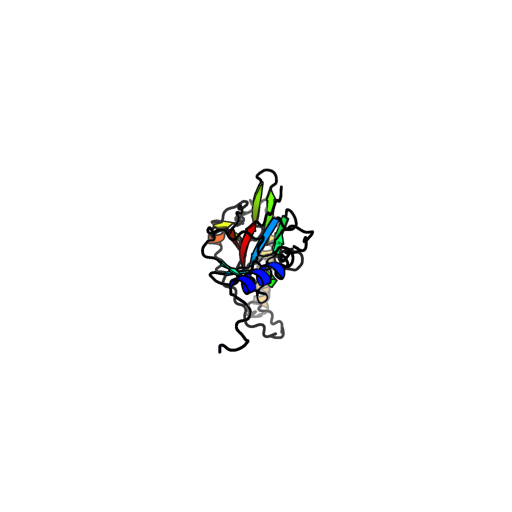274 0.106 1.00 97.44 90 ILE A C 1
ATOM 719 O O . ILE A 1 90 ? 10.085 -5.558 -0.299 1.00 97.44 90 ILE A O 1
ATOM 723 N N . GLY A 1 91 ? 8.758 -7.345 -0.574 1.00 96.19 91 GLY A N 1
ATOM 724 C CA . GLY A 1 91 ? 9.379 -7.720 -1.837 1.00 96.19 91 GLY A CA 1
ATOM 725 C C . GLY A 1 91 ? 8.892 -9.038 -2.421 1.00 96.19 91 GLY A C 1
ATOM 726 O O . GLY A 1 91 ? 7.883 -9.601 -1.997 1.00 96.19 91 GLY A O 1
ATOM 727 N N . LYS A 1 92 ? 9.614 -9.510 -3.438 1.00 94.44 92 LYS A N 1
ATOM 728 C CA . LYS A 1 92 ? 9.377 -10.796 -4.103 1.00 94.44 92 LYS A CA 1
ATOM 729 C C . LYS A 1 92 ? 10.085 -11.930 -3.356 1.00 94.44 92 LYS A C 1
ATOM 731 O O . LYS A 1 92 ? 11.269 -11.811 -3.048 1.00 94.44 92 LYS A O 1
ATOM 736 N N . GLY A 1 93 ? 9.385 -13.037 -3.121 1.00 90.88 93 GLY A N 1
ATOM 737 C CA . GLY A 1 93 ? 9.941 -14.244 -2.507 1.00 90.88 93 GLY A CA 1
ATOM 738 C C . GLY A 1 93 ? 9.686 -14.363 -1.002 1.00 90.88 93 GLY A C 1
ATOM 739 O O . GLY A 1 93 ? 9.212 -13.439 -0.341 1.00 90.88 93 GLY A O 1
ATOM 740 N N . SER A 1 94 ? 9.988 -15.541 -0.455 1.00 89.06 94 SER A N 1
ATOM 741 C CA . SER A 1 94 ? 9.660 -15.941 0.923 1.00 89.06 94 SER A CA 1
ATOM 742 C C . SER A 1 94 ? 10.547 -15.330 2.008 1.00 89.06 94 SER A C 1
ATOM 744 O O . SER A 1 94 ? 10.237 -15.477 3.185 1.00 89.06 94 SER A O 1
ATOM 746 N N . THR A 1 95 ? 11.639 -14.658 1.640 1.00 90.69 95 THR A N 1
ATOM 747 C CA . THR A 1 95 ? 12.540 -13.990 2.592 1.00 90.69 95 THR A CA 1
ATOM 748 C C . THR A 1 95 ? 11.933 -12.721 3.185 1.00 90.69 95 THR A C 1
ATOM 750 O O . THR A 1 95 ? 12.408 -12.237 4.207 1.00 90.69 95 THR A O 1
ATOM 753 N N . ASN A 1 96 ? 10.913 -12.162 2.531 1.00 93.38 96 ASN A N 1
ATOM 754 C CA . ASN A 1 96 ? 10.226 -10.955 2.970 1.00 93.38 96 ASN A CA 1
ATOM 755 C C . ASN A 1 96 ? 9.023 -11.304 3.847 1.00 93.38 96 ASN A C 1
ATOM 757 O O . ASN A 1 96 ? 8.322 -12.285 3.596 1.00 93.38 96 ASN A O 1
ATOM 761 N N . GLU A 1 97 ? 8.736 -10.447 4.825 1.00 93.44 97 GLU A N 1
ATOM 762 C CA . GLU A 1 97 ? 7.534 -10.564 5.659 1.00 93.44 97 GLU A CA 1
ATOM 763 C C . GLU A 1 97 ? 6.271 -10.363 4.813 1.00 93.44 97 GLU A C 1
ATOM 765 O O . GLU A 1 97 ? 5.293 -11.098 4.955 1.00 93.44 97 GLU A O 1
ATOM 770 N N . VAL A 1 98 ? 6.323 -9.424 3.863 1.00 95.06 98 VAL A N 1
ATOM 771 C CA . VAL A 1 98 ? 5.293 -9.237 2.839 1.00 95.06 98 VAL A CA 1
ATOM 772 C C . VAL A 1 98 ? 5.817 -9.768 1.507 1.00 95.06 98 VAL A C 1
ATOM 774 O O . VAL A 1 98 ? 6.511 -9.060 0.774 1.00 95.06 98 VAL A O 1
ATOM 777 N N . ASN A 1 99 ? 5.458 -11.013 1.177 1.00 95.19 99 ASN A N 1
ATOM 778 C CA . ASN A 1 99 ? 5.689 -11.549 -0.165 1.00 95.19 99 ASN A CA 1
ATOM 779 C C . ASN A 1 99 ? 4.592 -11.064 -1.120 1.00 95.19 99 ASN A C 1
ATOM 781 O O . ASN A 1 99 ? 3.453 -11.535 -1.061 1.00 95.19 99 ASN A O 1
ATOM 785 N N . LEU A 1 100 ? 4.958 -10.160 -2.026 1.00 94.62 100 LEU A N 1
ATOM 786 C CA . LEU A 1 100 ? 4.037 -9.551 -2.981 1.00 94.62 100 LEU A CA 1
ATOM 787 C C . LEU A 1 100 ? 3.450 -10.550 -3.996 1.00 94.62 100 LEU A C 1
ATOM 789 O O . LEU A 1 100 ? 2.337 -10.334 -4.468 1.00 94.62 100 LEU A O 1
ATOM 793 N N . GLU A 1 101 ? 4.123 -11.676 -4.260 1.00 92.12 101 GLU A N 1
ATOM 794 C CA . GLU A 1 101 ? 3.625 -12.724 -5.173 1.00 92.12 101 GLU A CA 1
ATOM 795 C C . GLU A 1 101 ? 2.319 -13.367 -4.687 1.00 92.12 101 GLU A C 1
ATOM 797 O O . GLU A 1 101 ? 1.555 -13.897 -5.488 1.00 92.12 101 GLU A O 1
ATOM 802 N N . LYS A 1 102 ? 2.035 -13.301 -3.379 1.00 91.94 102 LYS A N 1
ATOM 803 C CA . LYS A 1 102 ? 0.794 -13.832 -2.790 1.00 91.94 102 LYS A CA 1
ATOM 804 C C . LYS A 1 102 ? -0.429 -12.955 -3.071 1.00 91.94 102 LYS A C 1
ATOM 806 O O . LYS A 1 102 ? -1.555 -13.412 -2.901 1.00 91.94 102 LYS A O 1
ATOM 811 N N . PHE A 1 103 ? -0.214 -11.696 -3.447 1.00 92.31 103 PHE A N 1
ATOM 812 C CA . PHE A 1 103 ? -1.273 -10.697 -3.605 1.00 92.31 103 PHE A CA 1
ATOM 813 C C . PHE A 1 103 ? -1.591 -10.400 -5.070 1.00 92.31 103 PHE A C 1
ATOM 815 O O . PHE A 1 103 ? -2.682 -9.928 -5.378 1.00 92.31 103 PHE A O 1
ATOM 822 N N . GLY A 1 104 ? -0.654 -10.681 -5.973 1.00 89.69 104 GLY A N 1
ATOM 823 C CA . GLY A 1 104 ? -0.844 -10.535 -7.406 1.00 89.69 104 GLY A CA 1
ATOM 824 C C . GLY A 1 104 ? 0.453 -10.759 -8.173 1.00 89.69 104 GLY A C 1
ATOM 825 O O . GLY A 1 104 ? 1.547 -10.762 -7.608 1.00 89.69 104 GLY A O 1
ATOM 826 N N . TYR A 1 105 ? 0.324 -10.929 -9.483 1.00 90.19 105 TYR A N 1
ATOM 827 C CA . TYR A 1 105 ? 1.463 -11.076 -10.377 1.00 90.19 105 TYR A CA 1
ATOM 828 C C . TYR A 1 105 ? 1.876 -9.723 -10.959 1.00 90.19 105 TYR A C 1
ATOM 830 O O . TYR A 1 105 ? 1.046 -8.949 -11.436 1.00 90.19 105 TYR A O 1
ATOM 838 N N . CYS A 1 106 ? 3.174 -9.430 -10.929 1.00 91.31 106 CYS A N 1
ATOM 839 C CA . CYS A 1 106 ? 3.745 -8.255 -11.571 1.00 91.31 106 CYS A CA 1
ATOM 840 C C . CYS A 1 106 ? 5.230 -8.484 -11.869 1.00 91.31 106 CYS A C 1
ATOM 842 O O . CYS A 1 106 ? 5.977 -8.988 -11.028 1.00 91.31 106 CYS A O 1
ATOM 844 N N . ASN A 1 107 ? 5.664 -8.061 -13.056 1.00 89.69 107 ASN A N 1
ATOM 845 C CA . ASN A 1 107 ? 7.061 -8.153 -13.489 1.00 89.69 107 ASN A CA 1
ATOM 846 C C . ASN A 1 107 ? 7.948 -7.057 -12.884 1.00 89.69 107 ASN A C 1
ATOM 848 O O . ASN A 1 107 ? 9.163 -7.214 -12.809 1.00 89.69 107 ASN A O 1
ATOM 852 N N . TYR A 1 108 ? 7.346 -5.965 -12.414 1.00 89.56 108 TYR A N 1
ATOM 853 C CA . TYR A 1 108 ? 8.034 -4.808 -11.839 1.00 89.56 108 TYR A CA 1
ATOM 854 C C . TYR A 1 108 ? 8.027 -4.858 -10.312 1.00 89.56 108 TYR A C 1
ATOM 856 O O . TYR A 1 108 ? 7.750 -3.867 -9.642 1.00 89.56 108 TYR A O 1
ATOM 864 N N . ILE A 1 109 ? 8.316 -6.032 -9.751 1.00 92.88 109 ILE A N 1
ATOM 865 C CA . ILE A 1 109 ? 8.502 -6.209 -8.314 1.00 92.88 109 ILE A CA 1
ATOM 866 C C . ILE A 1 109 ? 9.905 -6.751 -8.060 1.00 92.88 109 ILE A C 1
ATOM 868 O O . ILE A 1 109 ? 10.253 -7.844 -8.505 1.00 92.88 109 ILE A O 1
ATOM 872 N N . ALA A 1 110 ? 10.705 -5.991 -7.311 1.00 92.50 110 ALA A N 1
ATOM 873 C CA . ALA A 1 110 ? 12.040 -6.406 -6.902 1.00 92.50 110 ALA A CA 1
ATOM 874 C C . ALA A 1 110 ? 12.013 -7.402 -5.716 1.00 92.50 110 ALA A C 1
ATOM 876 O O . ALA A 1 110 ? 11.098 -7.347 -4.888 1.00 92.50 110 ALA A O 1
ATOM 877 N N . PRO A 1 111 ? 13.038 -8.271 -5.573 1.00 94.19 111 PRO A N 1
ATOM 878 C CA . PRO A 1 111 ? 13.209 -9.139 -4.402 1.00 94.19 111 PRO A CA 1
ATOM 879 C C . PRO A 1 111 ? 13.221 -8.381 -3.074 1.00 94.19 111 PRO A C 1
ATOM 881 O O . PRO A 1 111 ? 12.569 -8.806 -2.131 1.00 94.19 111 PRO A O 1
ATOM 884 N N . LYS A 1 112 ? 13.890 -7.224 -3.024 1.00 94.75 112 LYS A N 1
ATOM 885 C CA . LYS A 1 112 ? 13.777 -6.238 -1.944 1.00 94.75 112 LYS A CA 1
ATOM 886 C C . LYS A 1 112 ? 13.182 -4.972 -2.543 1.00 94.75 112 LYS A C 1
ATOM 888 O O . LYS A 1 112 ? 13.884 -4.233 -3.228 1.00 94.75 112 LYS A O 1
ATOM 893 N N . HIS A 1 113 ? 11.881 -4.775 -2.364 1.00 95.38 113 HIS A N 1
ATOM 894 C CA . HIS A 1 113 ? 11.154 -3.703 -3.036 1.00 95.38 113 HIS A CA 1
ATOM 895 C C . HIS A 1 113 ? 11.126 -2.433 -2.192 1.00 95.38 113 HIS A C 1
ATOM 8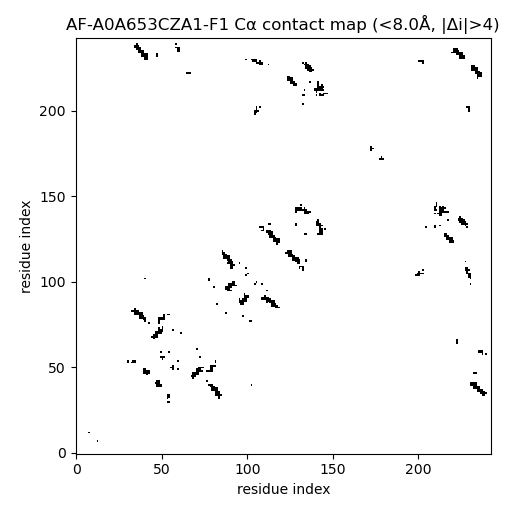97 O O . HIS A 1 113 ? 11.535 -1.368 -2.647 1.00 95.38 113 HIS A O 1
ATOM 903 N N . ALA A 1 114 ? 10.677 -2.555 -0.949 1.00 96.94 114 ALA A N 1
ATOM 904 C CA . ALA A 1 114 ? 10.581 -1.445 -0.020 1.00 96.94 114 ALA A CA 1
ATOM 905 C C . ALA A 1 114 ? 10.694 -1.949 1.417 1.00 96.94 114 ALA A C 1
ATOM 907 O O . ALA A 1 114 ? 10.542 -3.142 1.696 1.00 96.94 114 ALA A O 1
ATOM 908 N N . VAL A 1 115 ? 10.955 -1.025 2.329 1.00 96.88 115 VAL A N 1
ATOM 909 C CA . VAL A 1 115 ? 10.912 -1.282 3.766 1.00 96.88 115 VAL A CA 1
ATOM 910 C C . VAL A 1 115 ? 10.060 -0.206 4.405 1.00 96.88 115 VAL A C 1
ATOM 912 O O . VAL A 1 115 ? 10.280 0.976 4.151 1.00 96.88 115 VAL A O 1
ATOM 915 N N . ILE A 1 116 ? 9.101 -0.622 5.225 1.00 97.25 116 ILE A N 1
ATOM 916 C CA . ILE A 1 116 ? 8.370 0.281 6.111 1.00 97.25 116 ILE A CA 1
ATOM 917 C C . ILE A 1 116 ? 8.995 0.168 7.491 1.00 97.25 116 ILE A C 1
ATOM 919 O O . ILE A 1 116 ? 9.231 -0.940 7.965 1.00 97.25 116 ILE A O 1
ATOM 923 N N . PHE A 1 117 ? 9.248 1.285 8.154 1.00 95.94 117 PHE A N 1
ATOM 924 C CA . 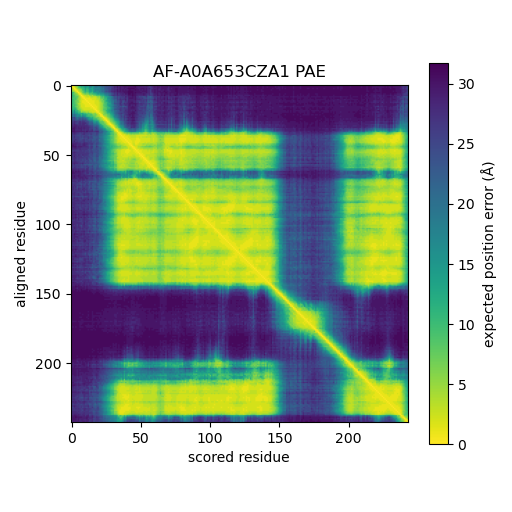PHE A 1 117 ? 9.712 1.286 9.532 1.00 95.94 117 PHE A CA 1
ATOM 925 C C . PHE A 1 117 ? 9.019 2.369 10.353 1.00 95.94 117 PHE A C 1
ATOM 927 O O . PHE A 1 117 ? 8.445 3.306 9.810 1.00 95.94 117 PHE A O 1
ATOM 934 N N . PHE A 1 118 ? 9.031 2.208 11.670 1.00 94.69 118 PHE A N 1
ATOM 935 C CA . PHE A 1 118 ? 8.557 3.209 12.614 1.00 94.69 118 PHE A CA 1
ATOM 936 C C . PHE A 1 118 ? 9.754 3.941 13.212 1.00 94.69 118 PHE A C 1
ATOM 938 O O . PHE A 1 118 ? 10.566 3.318 13.904 1.00 94.69 118 PHE A O 1
ATOM 945 N N . ASP A 1 119 ? 9.853 5.244 12.959 1.00 92.88 119 ASP A N 1
ATOM 946 C CA . ASP A 1 119 ? 10.858 6.093 13.585 1.00 92.88 119 ASP A CA 1
ATOM 947 C C . ASP A 1 119 ? 10.419 6.479 15.003 1.00 92.88 119 ASP A C 1
ATOM 949 O O . ASP A 1 119 ? 9.354 7.052 15.240 1.00 92.88 119 ASP A O 1
ATOM 953 N N . GLU A 1 120 ? 11.265 6.167 15.982 1.00 89.62 120 GLU A N 1
ATOM 954 C CA . GLU A 1 120 ? 10.998 6.491 17.377 1.00 89.62 120 GLU A CA 1
ATOM 955 C C . GLU A 1 120 ? 11.244 7.950 17.726 1.00 89.62 120 GLU A C 1
ATOM 957 O O . GLU A 1 120 ? 10.699 8.399 18.738 1.00 89.62 120 GLU A O 1
ATOM 962 N N . TYR A 1 121 ? 12.051 8.670 16.949 1.00 91.12 121 TYR A N 1
ATOM 963 C CA . TYR A 1 121 ? 12.324 10.076 17.207 1.00 91.12 121 TYR A CA 1
ATOM 964 C C . TYR A 1 121 ? 11.152 10.936 16.735 1.00 91.12 121 TYR A C 1
ATOM 966 O O . TYR A 1 121 ? 10.542 11.636 17.543 1.00 91.12 121 TYR A O 1
ATOM 974 N N . THR A 1 122 ? 10.774 10.815 15.461 1.00 91.44 122 THR A N 1
ATOM 975 C CA . THR A 1 122 ? 9.657 11.580 14.884 1.00 91.44 122 THR A CA 1
ATOM 976 C C . THR A 1 122 ? 8.276 10.994 15.188 1.00 91.44 122 THR A C 1
ATOM 978 O O . THR A 1 122 ? 7.277 11.687 15.021 1.00 91.44 122 THR A O 1
ATOM 981 N N . LYS A 1 123 ? 8.193 9.745 15.675 1.00 91.00 123 LYS A N 1
ATOM 982 C CA . LYS A 1 123 ? 6.934 9.010 15.928 1.00 91.00 123 LYS A CA 1
ATOM 983 C C . LYS A 1 123 ? 6.080 8.801 14.674 1.00 91.00 123 LYS A C 1
ATOM 985 O O . LYS A 1 123 ? 4.858 8.661 14.773 1.00 91.00 123 LYS A O 1
ATOM 990 N N . HIS A 1 124 ? 6.712 8.726 13.507 1.00 93.19 124 HIS A N 1
ATOM 991 C CA . HIS A 1 124 ? 6.045 8.470 12.237 1.00 93.19 124 HIS A CA 1
ATOM 992 C C . HIS A 1 124 ? 6.445 7.121 11.639 1.00 93.19 124 HIS A C 1
ATOM 994 O O . HIS A 1 124 ? 7.506 6.566 11.926 1.00 93.19 124 HIS A O 1
ATOM 1000 N N . TYR A 1 125 ? 5.556 6.578 10.808 1.00 95.44 125 TYR A N 1
ATOM 1001 C CA . TYR A 1 125 ? 5.911 5.475 9.927 1.00 95.44 125 TYR A CA 1
ATOM 1002 C C . TYR A 1 125 ? 6.511 6.050 8.655 1.00 95.44 125 TYR A C 1
ATOM 1004 O O . TYR A 1 125 ? 5.987 7.009 8.095 1.00 95.44 125 TYR A O 1
ATOM 1012 N N . GLU A 1 126 ? 7.577 5.433 8.182 1.00 96.62 126 GLU A N 1
ATOM 1013 C CA . GLU A 1 126 ? 8.282 5.837 6.982 1.00 96.62 126 GLU A CA 1
ATOM 1014 C C . GLU A 1 126 ? 8.463 4.644 6.052 1.00 96.62 126 GLU A C 1
ATOM 1016 O O . GLU A 1 126 ? 8.642 3.509 6.494 1.00 96.62 126 GLU A O 1
ATOM 1021 N N . LEU A 1 127 ? 8.418 4.900 4.748 1.00 97.38 127 LEU A N 1
ATOM 1022 C CA . LEU A 1 127 ? 8.691 3.924 3.704 1.00 97.38 127 LEU A CA 1
ATOM 1023 C C . LEU A 1 127 ? 9.918 4.347 2.916 1.00 97.38 127 LEU A C 1
ATOM 1025 O O . LEU A 1 127 ? 9.964 5.453 2.388 1.00 97.38 127 LEU A O 1
ATOM 1029 N N . ILE A 1 128 ? 10.875 3.438 2.763 1.00 96.38 128 ILE A N 1
ATOM 1030 C CA . ILE A 1 128 ? 12.018 3.618 1.867 1.00 96.38 128 ILE A CA 1
ATOM 1031 C C . ILE A 1 128 ? 11.875 2.673 0.682 1.00 96.38 128 ILE A C 1
ATOM 1033 O O . ILE A 1 128 ? 11.712 1.459 0.845 1.00 96.38 128 ILE A O 1
ATOM 1037 N N . ASN A 1 129 ? 11.967 3.240 -0.519 1.00 95.12 129 ASN A N 1
ATOM 1038 C CA . ASN A 1 129 ? 12.010 2.486 -1.760 1.00 95.12 129 ASN A CA 1
ATOM 1039 C C . ASN A 1 129 ? 13.428 1.944 -2.020 1.00 95.12 129 ASN A C 1
ATOM 1041 O O . ASN A 1 129 ? 14.412 2.680 -1.995 1.00 95.12 129 ASN A O 1
ATOM 1045 N N . TYR A 1 130 ? 13.526 0.653 -2.330 1.00 93.94 130 TYR A N 1
ATOM 1046 C CA . TYR A 1 130 ? 14.756 0.011 -2.809 1.00 93.94 130 TYR A CA 1
ATOM 1047 C C . TYR A 1 130 ? 14.626 -0.495 -4.250 1.00 93.94 130 TYR A C 1
ATOM 1049 O O . TYR A 1 130 ? 15.624 -0.871 -4.866 1.00 93.94 130 TYR A O 1
ATOM 1057 N N . ALA A 1 131 ? 13.409 -0.518 -4.800 1.00 91.31 131 ALA A N 1
ATOM 1058 C CA . ALA A 1 131 ? 13.153 -1.047 -6.124 1.00 91.31 131 ALA A CA 1
ATOM 1059 C C . ALA A 1 131 ? 13.570 -0.057 -7.227 1.00 91.31 131 ALA A C 1
ATOM 1061 O O . ALA A 1 131 ? 13.240 1.130 -7.142 1.00 91.31 131 ALA A O 1
ATOM 1062 N N . PRO A 1 132 ? 14.188 -0.535 -8.324 1.00 87.88 132 PRO A N 1
ATOM 1063 C CA . PRO A 1 132 ? 14.472 0.301 -9.494 1.00 87.88 132 PRO A CA 1
ATOM 1064 C C . PRO A 1 132 ? 13.212 0.850 -10.180 1.00 87.88 132 PRO A C 1
ATOM 1066 O O . PRO A 1 132 ? 13.251 1.915 -10.780 1.00 87.88 132 PRO A O 1
ATOM 1069 N N . CYS A 1 133 ? 12.096 0.122 -10.099 1.00 87.94 133 CYS A N 1
ATOM 1070 C CA . CYS A 1 133 ? 10.801 0.526 -10.655 1.00 87.94 133 CYS A CA 1
ATOM 1071 C C . CYS A 1 133 ? 10.035 1.534 -9.782 1.00 87.94 133 CYS A C 1
ATOM 1073 O O . CYS A 1 133 ? 9.007 2.045 -10.218 1.00 87.94 133 CYS A O 1
ATOM 1075 N N . GLY A 1 134 ? 10.524 1.822 -8.575 1.00 91.69 134 GLY A N 1
ATOM 1076 C CA . GLY A 1 134 ? 9.881 2.738 -7.643 1.00 91.69 134 GLY A CA 1
ATOM 1077 C C . GLY A 1 134 ? 8.625 2.186 -6.966 1.00 91.69 134 GLY A C 1
ATOM 1078 O O . GLY A 1 134 ? 8.063 1.153 -7.329 1.00 91.69 134 GLY A O 1
ATOM 1079 N N . THR A 1 135 ? 8.181 2.929 -5.961 1.00 94.81 135 THR A N 1
ATOM 1080 C CA . THR A 1 135 ? 6.979 2.683 -5.164 1.00 94.81 135 THR A CA 1
ATOM 1081 C C . THR A 1 135 ? 6.080 3.908 -5.253 1.00 94.81 135 THR A C 1
ATOM 1083 O O . THR A 1 135 ? 6.573 5.028 -5.203 1.00 94.81 135 THR A O 1
ATOM 1086 N N . TYR A 1 136 ? 4.764 3.732 -5.331 1.00 94.75 136 TYR A N 1
ATOM 1087 C CA . TYR A 1 136 ? 3.838 4.860 -5.219 1.00 94.75 136 TYR A CA 1
ATOM 1088 C C . TYR A 1 136 ? 3.244 4.936 -3.814 1.00 94.75 136 TYR A C 1
ATOM 1090 O O . TYR A 1 136 ? 2.745 3.933 -3.302 1.00 94.75 136 TYR A O 1
ATOM 1098 N N . VAL A 1 137 ? 3.238 6.132 -3.230 1.00 95.19 137 VAL A N 1
ATOM 1099 C CA . VAL A 1 137 ? 2.549 6.451 -1.973 1.00 95.19 137 VAL A CA 1
ATOM 1100 C C . VAL A 1 137 ? 1.589 7.602 -2.247 1.00 95.19 137 VAL A C 1
ATOM 1102 O O . VAL A 1 137 ? 2.016 8.671 -2.670 1.00 95.19 137 VAL A O 1
ATOM 1105 N N . ASN A 1 138 ? 0.284 7.387 -2.069 1.00 92.69 138 ASN A N 1
ATOM 1106 C CA . ASN A 1 138 ? -0.770 8.359 -2.396 1.00 92.69 138 ASN A CA 1
ATOM 1107 C C . ASN A 1 138 ? -0.619 8.947 -3.814 1.00 92.69 138 ASN A C 1
ATOM 1109 O O . ASN A 1 138 ? -0.749 10.149 -4.027 1.00 92.69 138 ASN A O 1
ATOM 1113 N N . ASN A 1 139 ? -0.314 8.078 -4.783 1.00 90.38 139 ASN A N 1
ATOM 1114 C CA . ASN A 1 139 ? -0.046 8.400 -6.192 1.00 90.38 139 ASN A CA 1
ATOM 1115 C C . ASN A 1 139 ? 1.221 9.234 -6.456 1.00 90.38 139 ASN A C 1
ATOM 1117 O O . ASN A 1 139 ? 1.505 9.541 -7.613 1.00 90.38 139 ASN A O 1
ATOM 1121 N N . VAL A 1 140 ? 2.019 9.538 -5.434 1.00 92.50 140 VAL A N 1
ATOM 1122 C CA . VAL A 1 140 ? 3.350 10.134 -5.587 1.00 92.50 140 VAL A CA 1
ATOM 1123 C C . VAL A 1 140 ? 4.366 9.016 -5.788 1.00 92.50 140 VAL A C 1
ATOM 1125 O O . VAL A 1 140 ? 4.393 8.059 -5.018 1.00 92.50 140 VAL A O 1
ATOM 1128 N N . LEU A 1 141 ? 5.180 9.115 -6.839 1.00 92.94 141 LEU A N 1
ATOM 1129 C CA . LEU A 1 141 ? 6.238 8.151 -7.130 1.00 92.94 141 LEU A CA 1
ATOM 1130 C C . LEU A 1 141 ? 7.464 8.429 -6.255 1.00 92.94 141 LEU A C 1
ATOM 1132 O O . LEU A 1 141 ? 8.015 9.524 -6.302 1.00 92.94 141 LEU A O 1
ATOM 1136 N N . TYR A 1 142 ? 7.912 7.413 -5.530 1.00 93.50 142 TYR A N 1
ATOM 1137 C CA . TYR A 1 142 ? 9.177 7.357 -4.809 1.00 93.50 142 TYR A CA 1
ATOM 1138 C C . TYR A 1 142 ? 10.101 6.397 -5.547 1.00 93.50 142 TYR A C 1
ATOM 1140 O O . TYR A 1 142 ? 9.840 5.194 -5.618 1.00 93.50 142 TYR A O 1
ATOM 1148 N N . SER A 1 143 ? 11.169 6.923 -6.127 1.00 91.31 143 SER A N 1
ATOM 1149 C CA . SER A 1 143 ? 12.137 6.153 -6.903 1.00 91.31 143 SER A CA 1
ATOM 1150 C C . SER A 1 143 ? 13.539 6.645 -6.596 1.00 91.31 143 SER A C 1
ATOM 1152 O O . SER A 1 143 ? 13.757 7.783 -6.188 1.00 91.31 143 SER A O 1
ATOM 1154 N N . ASN A 1 144 ? 14.506 5.758 -6.792 1.00 83.75 144 ASN A N 1
ATOM 1155 C CA . ASN A 1 144 ? 15.901 6.115 -6.606 1.00 83.75 144 ASN A CA 1
ATOM 1156 C C . ASN A 1 144 ? 16.384 6.726 -7.913 1.00 83.75 144 ASN A C 1
ATOM 1158 O O . ASN A 1 144 ? 16.092 6.190 -8.988 1.00 83.75 144 ASN A O 1
ATOM 1162 N N . ASN A 1 145 ? 17.142 7.815 -7.840 1.00 74.25 145 ASN A N 1
ATOM 1163 C CA . ASN A 1 145 ? 17.724 8.386 -9.035 1.00 74.25 145 ASN A CA 1
ATOM 1164 C C . ASN A 1 145 ? 18.824 7.452 -9.570 1.00 74.25 145 ASN A C 1
ATOM 1166 O O . ASN A 1 145 ? 19.986 7.505 -9.170 1.00 74.25 145 ASN A O 1
ATOM 1170 N N . THR A 1 146 ? 18.470 6.570 -10.505 1.00 62.78 146 THR A N 1
ATOM 1171 C CA . THR A 1 146 ? 19.438 5.686 -11.166 1.00 62.78 146 THR A CA 1
ATOM 1172 C C . THR A 1 146 ? 20.285 6.427 -12.203 1.00 62.78 146 THR A C 1
ATOM 1174 O O . THR A 1 146 ? 21.076 5.793 -12.897 1.00 62.78 146 THR A O 1
ATOM 1177 N N . SER A 1 147 ? 20.175 7.760 -12.325 1.00 55.81 147 SER A N 1
ATOM 1178 C CA . SER A 1 147 ? 21.022 8.577 -13.203 1.00 55.81 147 SER A CA 1
ATOM 1179 C C . SER A 1 147 ? 22.442 8.777 -12.669 1.00 55.81 147 SER A C 1
ATOM 1181 O O . SER A 1 147 ? 23.124 9.721 -13.074 1.00 55.81 147 SER A O 1
ATOM 1183 N N . THR A 1 148 ? 22.938 7.886 -11.812 1.00 48.97 148 THR A N 1
ATOM 1184 C CA . THR A 1 148 ? 24.378 7.723 -11.641 1.00 48.97 148 THR A CA 1
ATOM 1185 C C . THR A 1 148 ? 24.943 7.124 -12.929 1.00 48.97 148 THR A C 1
ATOM 1187 O O . THR A 1 148 ? 25.318 5.957 -13.010 1.00 48.97 148 THR A O 1
ATOM 1190 N N . LYS A 1 149 ? 25.123 7.981 -13.944 1.00 48.03 149 LYS A N 1
ATOM 1191 C CA . LYS A 1 149 ? 26.408 7.970 -14.634 1.00 48.03 149 LYS A CA 1
ATOM 1192 C C . LYS A 1 149 ? 27.424 8.105 -13.509 1.00 48.03 149 LYS A C 1
ATOM 1194 O O . LYS A 1 149 ? 27.591 9.191 -12.956 1.00 48.03 149 LYS A O 1
ATOM 1199 N N . ARG A 1 150 ? 28.008 6.984 -13.077 1.00 39.84 150 ARG A N 1
ATOM 1200 C CA . ARG A 1 150 ? 29.241 7.041 -12.298 1.00 39.84 150 ARG A CA 1
ATOM 1201 C C . ARG A 1 150 ? 30.135 8.031 -13.053 1.00 39.84 150 ARG A C 1
ATOM 1203 O O . ARG A 1 150 ? 30.227 7.884 -14.275 1.00 39.84 150 ARG A O 1
ATOM 1210 N N . PRO A 1 151 ? 30.736 9.047 -12.409 1.00 40.44 151 PRO A N 1
ATOM 1211 C CA . PRO A 1 151 ? 31.861 9.694 -13.054 1.00 40.44 151 PRO A CA 1
ATOM 1212 C C . PRO A 1 151 ? 32.806 8.558 -13.429 1.00 40.44 151 PRO A C 1
ATOM 1214 O O . PRO A 1 151 ? 33.061 7.684 -12.598 1.00 40.44 151 PRO A O 1
ATOM 1217 N N . GLU A 1 152 ? 33.178 8.498 -14.703 1.00 46.03 152 GLU A N 1
ATOM 1218 C CA . GLU A 1 152 ? 34.081 7.508 -15.274 1.00 46.03 152 GLU A CA 1
ATOM 1219 C C . GLU A 1 152 ? 35.415 7.582 -14.523 1.00 46.03 152 GLU A C 1
ATOM 1221 O O . GLU A 1 152 ? 36.359 8.258 -14.917 1.00 46.03 152 GLU A O 1
ATOM 1226 N N . ALA A 1 153 ? 35.475 6.929 -13.367 1.00 41.69 153 ALA A N 1
ATOM 1227 C CA . ALA A 1 153 ? 36.699 6.682 -12.655 1.00 41.69 153 ALA A CA 1
ATOM 1228 C C . ALA A 1 153 ? 37.395 5.562 -13.423 1.00 41.69 153 ALA A C 1
ATOM 1230 O O . ALA A 1 153 ? 36.992 4.402 -13.358 1.00 41.69 153 ALA A O 1
ATOM 1231 N N . SER A 1 154 ? 38.429 5.961 -14.162 1.00 40.59 154 SER A N 1
ATOM 1232 C CA . SER A 1 154 ? 39.409 5.119 -14.846 1.00 40.59 154 SER A CA 1
ATOM 1233 C C . SER A 1 154 ? 38.857 4.165 -15.909 1.00 40.59 154 SER A C 1
ATOM 1235 O O . SER A 1 154 ? 38.344 3.085 -15.631 1.00 40.59 154 SER A O 1
ATOM 1237 N N . VAL A 1 155 ? 39.097 4.564 -17.157 1.00 47.31 155 VAL A N 1
ATOM 1238 C CA . VAL A 1 155 ? 39.271 3.713 -18.335 1.00 47.31 155 VAL A CA 1
ATOM 1239 C C . VAL A 1 155 ? 40.039 2.442 -17.939 1.00 47.31 155 VAL A C 1
ATOM 1241 O O . VAL A 1 155 ? 41.257 2.476 -17.763 1.00 47.31 155 VAL A O 1
ATOM 1244 N N . SER A 1 156 ? 39.332 1.326 -17.764 1.00 42.66 156 SER A N 1
ATOM 1245 C CA . SER A 1 156 ? 39.955 0.005 -17.706 1.00 42.66 156 SER A CA 1
ATOM 1246 C C . SER A 1 156 ? 40.111 -0.506 -19.136 1.00 42.66 156 SER A C 1
ATOM 1248 O O . SER A 1 156 ? 39.262 -0.306 -20.003 1.00 42.66 156 SER A O 1
ATOM 1250 N N . SER A 1 157 ? 41.255 -1.118 -19.404 1.00 48.97 157 SER A N 1
ATOM 1251 C CA . SER A 1 157 ? 41.755 -1.571 -20.706 1.00 48.97 157 SER A CA 1
ATOM 1252 C C . SER A 1 157 ? 40.897 -2.626 -21.429 1.00 48.97 157 SER A C 1
ATOM 1254 O O . SER A 1 157 ? 41.258 -3.030 -22.533 1.00 48.97 157 SER A O 1
ATOM 1256 N N . ASP A 1 158 ? 39.761 -3.043 -20.864 1.00 51.91 158 ASP A N 1
ATOM 1257 C CA . ASP A 1 158 ? 38.975 -4.191 -21.333 1.00 51.91 158 ASP A CA 1
ATOM 1258 C C . ASP A 1 158 ? 37.943 -3.860 -22.426 1.00 51.91 158 ASP A C 1
ATOM 1260 O O . ASP A 1 158 ? 37.643 -4.711 -23.267 1.00 51.91 158 ASP A O 1
ATOM 1264 N N . GLU A 1 159 ? 37.455 -2.618 -22.525 1.00 49.62 159 GLU A N 1
ATOM 1265 C CA . GLU A 1 159 ? 36.493 -2.243 -23.581 1.00 49.62 159 GLU A CA 1
ATOM 1266 C C . GLU A 1 159 ? 37.130 -2.197 -24.980 1.00 49.62 159 GLU A C 1
ATOM 1268 O O . GLU A 1 159 ? 36.472 -2.451 -25.994 1.00 49.62 159 GLU A O 1
ATOM 1273 N N . LYS A 1 160 ? 38.444 -1.943 -25.052 1.00 46.81 160 LYS A N 1
ATOM 1274 C CA . LYS A 1 160 ? 39.193 -1.998 -26.315 1.00 46.81 160 LYS A CA 1
ATOM 1275 C C . LYS A 1 160 ? 39.356 -3.439 -26.811 1.00 46.81 160 LYS A C 1
ATOM 1277 O O . LYS A 1 160 ? 39.254 -3.662 -28.016 1.00 46.81 160 LYS A O 1
ATOM 1282 N N . CYS A 1 161 ? 39.529 -4.416 -25.915 1.00 49.84 161 CYS A N 1
ATOM 1283 C CA . CYS A 1 161 ? 39.624 -5.832 -26.289 1.00 49.84 161 CYS A CA 1
ATOM 1284 C C . CYS A 1 161 ? 38.300 -6.380 -26.835 1.00 49.84 161 CYS A C 1
ATOM 1286 O O . CYS A 1 161 ? 38.306 -7.052 -27.864 1.00 49.84 161 CYS A O 1
ATOM 1288 N N . ALA A 1 162 ? 37.159 -6.029 -26.232 1.00 56.75 162 ALA A N 1
ATOM 1289 C CA . ALA A 1 162 ? 35.848 -6.495 -26.698 1.00 56.75 162 ALA A CA 1
ATOM 1290 C C . ALA A 1 162 ? 35.513 -6.024 -28.130 1.00 56.75 162 ALA A C 1
ATOM 1292 O O . ALA A 1 162 ? 34.903 -6.757 -28.912 1.00 56.75 162 ALA A O 1
ATOM 1293 N N . ASN A 1 163 ? 35.950 -4.816 -28.504 1.00 58.88 163 ASN A N 1
ATOM 1294 C CA . ASN A 1 163 ? 35.742 -4.277 -29.849 1.00 58.88 163 ASN A CA 1
ATOM 1295 C C . ASN A 1 163 ? 36.664 -4.949 -30.886 1.00 58.88 163 ASN A C 1
ATOM 1297 O O . ASN A 1 163 ? 36.221 -5.301 -31.979 1.00 58.88 163 ASN A O 1
ATOM 1301 N N . VAL A 1 164 ? 37.923 -5.217 -30.521 1.00 63.12 164 VAL A N 1
ATOM 1302 C CA . VAL A 1 164 ? 38.872 -5.939 -31.386 1.00 63.12 164 VAL A CA 1
ATOM 1303 C C . VAL A 1 164 ? 38.442 -7.396 -31.589 1.00 63.12 164 VAL A C 1
ATOM 1305 O O . VAL A 1 164 ? 38.444 -7.878 -32.721 1.00 63.12 164 VAL A O 1
ATOM 1308 N N . GLU A 1 165 ? 37.992 -8.094 -30.544 1.00 65.88 165 GLU A N 1
ATOM 1309 C CA . GLU A 1 165 ? 37.497 -9.472 -30.666 1.00 65.88 165 GLU A CA 1
ATOM 1310 C C . GLU A 1 165 ? 36.269 -9.583 -31.578 1.00 65.88 165 GLU A C 1
ATOM 1312 O O . GLU A 1 165 ? 36.154 -10.529 -32.363 1.00 65.88 165 GLU A O 1
ATOM 1317 N N . MET A 1 166 ? 35.360 -8.608 -31.510 1.00 65.19 166 MET A N 1
ATOM 1318 C CA . MET A 1 166 ? 34.171 -8.567 -32.357 1.00 65.19 166 MET A CA 1
ATOM 1319 C C . MET A 1 166 ? 34.533 -8.337 -33.831 1.00 65.19 166 MET A C 1
ATOM 1321 O O . MET A 1 166 ? 34.013 -9.037 -34.702 1.00 65.19 166 MET A O 1
ATOM 1325 N N . GLN A 1 167 ? 35.484 -7.442 -34.110 1.00 68.25 167 GLN A N 1
ATOM 1326 C CA . GLN A 1 167 ? 35.983 -7.195 -35.467 1.00 68.25 167 GLN A CA 1
ATOM 1327 C C . GLN A 1 167 ? 36.736 -8.407 -36.038 1.00 68.25 167 GLN A C 1
ATOM 1329 O O . GLN A 1 167 ? 36.530 -8.782 -37.194 1.00 68.25 167 GLN A O 1
ATOM 1334 N N . VAL A 1 168 ? 37.562 -9.079 -35.228 1.00 74.06 168 VAL A N 1
ATOM 1335 C CA . VAL A 1 168 ? 38.280 -10.296 -35.644 1.00 74.06 168 VAL A CA 1
ATOM 1336 C C . VAL A 1 168 ? 37.301 -11.432 -35.954 1.00 74.06 168 VAL A C 1
ATOM 1338 O O . VAL A 1 168 ? 37.451 -12.110 -36.974 1.00 74.06 168 VAL A O 1
ATOM 1341 N N . ARG A 1 169 ? 36.257 -11.621 -35.134 1.00 68.75 169 ARG A N 1
ATOM 1342 C CA . ARG A 1 169 ? 35.207 -12.625 -35.392 1.00 68.75 169 ARG A CA 1
ATOM 1343 C C . ARG A 1 169 ? 34.458 -12.355 -36.697 1.00 68.75 169 ARG A C 1
ATOM 1345 O O . ARG A 1 169 ? 34.196 -13.294 -37.445 1.00 68.75 169 ARG A O 1
ATOM 1352 N N . GLU A 1 170 ? 34.183 -11.093 -37.015 1.00 70.06 170 GLU A N 1
ATOM 1353 C CA . GLU A 1 170 ? 33.487 -10.715 -38.248 1.00 70.06 170 GLU A CA 1
ATOM 1354 C C . GLU A 1 170 ? 34.331 -10.981 -39.513 1.00 70.06 170 GLU A C 1
ATOM 1356 O O . GLU A 1 170 ? 33.814 -11.443 -40.535 1.00 70.06 170 GLU A O 1
ATOM 1361 N N . ILE A 1 171 ? 35.649 -10.765 -39.441 1.00 73.38 171 ILE A N 1
ATOM 1362 C CA . ILE A 1 171 ? 36.586 -11.070 -40.536 1.00 73.38 171 ILE A CA 1
ATOM 1363 C C . ILE A 1 171 ? 36.694 -12.587 -40.766 1.00 73.38 171 ILE A C 1
ATOM 1365 O O . ILE A 1 171 ? 36.723 -13.041 -41.916 1.00 73.38 171 ILE A O 1
ATOM 1369 N N . ILE A 1 172 ? 36.721 -13.386 -39.692 1.00 75.75 172 ILE A N 1
ATOM 1370 C CA . ILE A 1 172 ? 36.756 -14.855 -39.779 1.00 75.75 172 ILE A CA 1
ATOM 1371 C C . ILE A 1 172 ? 35.465 -15.395 -40.411 1.00 75.75 172 ILE A C 1
ATOM 1373 O O . ILE A 1 172 ? 35.536 -16.250 -41.299 1.00 75.75 172 ILE A O 1
ATOM 1377 N N . ASP A 1 173 ? 34.302 -14.877 -40.010 1.00 71.56 173 ASP A N 1
ATOM 1378 C CA . ASP A 1 173 ? 33.003 -15.319 -40.531 1.00 71.56 173 ASP A CA 1
ATOM 1379 C C . ASP A 1 173 ? 32.843 -14.975 -42.029 1.00 71.56 173 ASP A C 1
ATOM 1381 O O . ASP A 1 173 ? 32.390 -15.821 -42.810 1.00 71.56 173 ASP A O 1
ATOM 1385 N N . LYS A 1 174 ? 33.342 -13.805 -42.473 1.00 72.62 174 LYS A N 1
ATOM 1386 C CA . LYS A 1 174 ? 33.418 -13.432 -43.902 1.00 72.62 174 LYS A CA 1
ATOM 1387 C C . LYS A 1 174 ? 34.320 -14.371 -44.710 1.00 72.62 174 LYS A C 1
ATOM 1389 O O . LYS A 1 174 ? 33.941 -14.789 -45.804 1.00 72.62 174 LYS A O 1
ATOM 1394 N N . LYS A 1 175 ? 35.488 -14.755 -44.177 1.00 70.88 175 LYS A N 1
ATOM 1395 C CA . LYS A 1 175 ? 36.417 -15.681 -44.857 1.00 70.88 175 LYS A CA 1
ATOM 1396 C C . LYS A 1 175 ? 35.877 -17.107 -44.973 1.00 70.88 175 LYS A C 1
ATOM 1398 O O . LYS A 1 175 ? 36.195 -17.794 -45.940 1.00 70.88 175 LYS A O 1
ATOM 1403 N N . ARG A 1 176 ? 35.062 -17.556 -44.016 1.00 74.81 176 ARG A N 1
ATOM 1404 C CA . ARG A 1 176 ? 34.492 -18.915 -44.004 1.00 74.81 176 ARG A CA 1
ATOM 1405 C C . ARG A 1 176 ? 33.161 -19.037 -44.760 1.00 74.81 176 ARG A C 1
ATOM 1407 O O . ARG A 1 176 ? 32.601 -20.126 -44.787 1.00 74.81 176 ARG A O 1
ATOM 1414 N N . LYS A 1 177 ? 32.657 -17.954 -45.377 1.00 61.16 177 LYS A N 1
ATOM 1415 C CA . LYS A 1 177 ? 31.325 -17.884 -46.023 1.00 61.16 177 LYS A CA 1
ATOM 1416 C C . LYS A 1 177 ? 30.195 -18.388 -45.109 1.00 61.16 177 LYS A C 1
ATOM 1418 O O . LYS A 1 177 ? 29.201 -18.936 -45.581 1.00 61.16 177 LYS A O 1
ATOM 1423 N N . ILE A 1 178 ? 30.344 -18.214 -43.794 1.00 60.34 178 ILE A N 1
ATOM 1424 C CA . ILE A 1 178 ? 29.332 -18.622 -42.821 1.00 60.34 178 ILE A CA 1
ATOM 1425 C C . ILE A 1 178 ? 28.365 -17.454 -42.678 1.00 60.34 178 ILE A C 1
ATOM 1427 O O . ILE A 1 178 ? 28.680 -16.442 -42.059 1.00 60.34 178 ILE A O 1
ATOM 1431 N N . ASN A 1 179 ? 27.173 -17.593 -43.252 1.00 54.09 179 ASN A N 1
ATOM 1432 C CA . ASN A 1 179 ? 26.120 -16.604 -43.085 1.00 54.09 179 ASN A CA 1
ATOM 1433 C C . ASN A 1 179 ? 25.398 -16.874 -41.757 1.00 54.09 179 ASN A C 1
ATOM 1435 O O . ASN A 1 179 ? 24.386 -17.576 -41.711 1.00 54.09 179 ASN A O 1
ATOM 1439 N N . ARG A 1 180 ? 25.947 -16.368 -40.646 1.00 54.81 180 ARG A N 1
ATOM 1440 C CA . ARG A 1 180 ? 25.220 -16.342 -39.372 1.00 54.81 180 ARG A CA 1
ATOM 1441 C C . ARG A 1 180 ? 24.117 -15.300 -39.492 1.00 54.81 180 ARG A C 1
ATOM 1443 O O . ARG A 1 180 ? 24.300 -14.138 -39.137 1.00 54.81 180 ARG A O 1
ATOM 1450 N N . VAL A 1 181 ? 22.963 -15.723 -40.004 1.00 44.88 181 VAL A N 1
ATOM 1451 C CA . VAL A 1 181 ? 21.714 -14.985 -39.820 1.00 44.88 181 VAL A CA 1
ATOM 1452 C C . VAL A 1 181 ? 21.625 -14.677 -38.329 1.00 44.88 181 VAL A C 1
ATOM 1454 O O . VAL A 1 181 ? 21.643 -15.599 -37.510 1.00 44.88 181 VAL A O 1
ATOM 1457 N N . ARG A 1 182 ? 21.584 -13.387 -37.972 1.00 45.16 182 ARG A N 1
ATOM 1458 C CA . ARG A 1 182 ? 21.261 -12.929 -36.618 1.00 45.16 182 ARG A CA 1
ATOM 1459 C C . ARG A 1 182 ? 19.832 -13.365 -36.309 1.00 45.16 182 ARG A C 1
ATOM 1461 O O . ARG A 1 182 ? 18.894 -12.583 -36.386 1.00 45.16 182 ARG A O 1
ATOM 1468 N N . LYS A 1 183 ? 19.659 -14.634 -35.961 1.00 38.25 183 LYS A N 1
ATOM 1469 C CA . LYS A 1 183 ? 18.528 -15.066 -35.164 1.00 38.25 183 LYS A CA 1
ATOM 1470 C C . LYS A 1 183 ? 18.844 -14.516 -33.782 1.00 38.25 183 LYS A C 1
ATOM 1472 O O . LYS A 1 183 ? 19.800 -14.963 -33.150 1.00 38.25 183 LYS A O 1
ATOM 1477 N N . SER A 1 184 ? 18.124 -13.472 -33.368 1.00 36.59 184 SER A N 1
ATOM 1478 C CA . SER A 1 184 ? 18.113 -13.065 -31.967 1.00 36.59 184 SER A CA 1
ATOM 1479 C C . SER A 1 184 ? 17.935 -14.339 -31.153 1.00 36.59 184 SER A C 1
ATOM 1481 O O . SER A 1 184 ? 17.014 -15.106 -31.445 1.00 36.59 184 SER A O 1
ATOM 1483 N N . SER A 1 185 ? 18.849 -14.599 -30.225 1.00 37.41 185 SER A N 1
ATOM 1484 C CA . SER A 1 185 ? 18.800 -15.777 -29.370 1.00 37.41 185 SER A CA 1
ATOM 1485 C C . SER A 1 185 ? 17.544 -15.713 -28.498 1.00 37.41 185 SER A C 1
ATOM 1487 O O . SER A 1 185 ? 17.554 -15.207 -27.382 1.00 37.41 185 SER A O 1
ATOM 1489 N N . VAL A 1 186 ? 16.430 -16.178 -29.055 1.00 40.06 186 VAL A N 1
ATOM 1490 C CA . VAL A 1 186 ? 15.359 -16.822 -28.314 1.00 40.06 186 VAL A CA 1
ATOM 1491 C C . VAL A 1 186 ? 15.777 -18.281 -28.303 1.00 40.06 186 VAL A C 1
ATOM 1493 O O . VAL A 1 186 ? 15.413 -19.070 -29.178 1.00 40.06 186 VAL A O 1
ATOM 1496 N N . GLU A 1 187 ? 16.669 -18.598 -27.369 1.00 38.34 187 GLU A N 1
ATOM 1497 C CA . GLU A 1 187 ? 17.022 -19.969 -27.046 1.00 38.34 187 GLU A CA 1
ATOM 1498 C C . GLU A 1 187 ? 15.720 -20.706 -26.733 1.00 38.34 187 GLU A C 1
ATOM 1500 O O . GLU A 1 187 ? 15.018 -20.408 -25.764 1.00 38.34 187 GLU A O 1
ATOM 1505 N N . SER A 1 188 ? 15.367 -21.622 -27.629 1.00 50.31 188 SER A N 1
ATOM 1506 C CA . SER A 1 188 ? 14.223 -22.508 -27.502 1.00 50.31 188 SER A CA 1
ATOM 1507 C C . SER A 1 188 ? 14.483 -23.460 -26.342 1.00 50.31 188 SER A C 1
ATOM 1509 O O . SER A 1 188 ? 15.013 -24.551 -26.522 1.00 50.31 188 SER A O 1
ATOM 1511 N N . LYS A 1 189 ? 14.118 -23.040 -25.131 1.00 42.41 189 LYS A N 1
ATOM 1512 C CA . LYS A 1 189 ? 13.887 -23.969 -24.031 1.00 42.41 189 LYS A CA 1
ATOM 1513 C C . LYS A 1 189 ? 12.478 -24.511 -24.211 1.00 42.41 189 LYS A C 1
ATOM 1515 O O . LYS A 1 189 ? 11.510 -23.760 -24.149 1.00 42.41 189 LYS A O 1
ATOM 1520 N N . MET A 1 190 ? 12.371 -25.814 -24.460 1.00 46.91 190 MET A N 1
ATOM 1521 C CA . MET A 1 190 ? 11.123 -26.543 -24.267 1.00 46.91 190 MET A CA 1
ATOM 1522 C C . MET A 1 190 ? 10.798 -26.509 -22.771 1.00 46.91 190 MET A C 1
ATOM 1524 O O . MET A 1 190 ? 11.186 -27.394 -22.017 1.00 46.91 190 MET A O 1
ATOM 1528 N N . THR A 1 191 ? 10.150 -25.444 -22.318 1.00 44.75 191 THR A N 1
ATOM 1529 C CA . THR A 1 191 ? 9.432 -25.450 -21.048 1.00 44.75 191 THR A CA 1
ATOM 1530 C C . THR A 1 191 ? 8.013 -25.863 -21.371 1.00 44.75 191 THR A C 1
ATOM 1532 O O . THR A 1 191 ? 7.357 -25.210 -22.186 1.00 44.75 191 THR A O 1
ATOM 1535 N N . ALA A 1 192 ? 7.576 -26.971 -20.773 1.00 39.50 192 ALA A N 1
ATOM 1536 C CA . ALA A 1 192 ? 6.182 -27.372 -20.759 1.00 39.50 192 ALA A CA 1
ATOM 1537 C C . ALA A 1 192 ? 5.321 -26.132 -20.493 1.00 39.50 192 ALA A C 1
ATOM 1539 O O . ALA A 1 192 ? 5.581 -25.374 -19.556 1.00 39.50 192 ALA A O 1
ATOM 1540 N N . VAL A 1 193 ? 4.364 -25.883 -21.385 1.00 45.00 193 VAL A N 1
ATOM 1541 C CA . VAL A 1 193 ? 3.347 -24.858 -21.184 1.00 45.00 193 VAL A CA 1
ATOM 1542 C C . VAL A 1 193 ? 2.447 -25.389 -20.079 1.00 45.00 193 VAL A C 1
ATOM 1544 O O . VAL A 1 193 ? 1.424 -26.010 -20.345 1.00 45.00 193 VAL A O 1
ATOM 1547 N N . ASP A 1 194 ? 2.862 -25.174 -18.835 1.00 44.47 194 ASP A N 1
ATOM 1548 C CA . ASP A 1 194 ? 1.924 -25.147 -17.732 1.00 44.47 194 ASP A CA 1
ATOM 1549 C C . ASP A 1 194 ? 1.065 -23.910 -17.964 1.00 44.47 194 ASP A C 1
ATOM 1551 O O . ASP A 1 194 ? 1.498 -22.763 -17.826 1.00 44.47 194 ASP A O 1
ATOM 1555 N N . CYS A 1 195 ? -0.150 -24.181 -18.422 1.00 44.12 195 CYS A N 1
ATOM 1556 C CA . CYS A 1 195 ? -1.280 -23.280 -18.508 1.00 44.12 195 CYS A CA 1
ATOM 1557 C C . CYS A 1 195 ? -1.570 -22.651 -17.135 1.00 44.12 195 CYS A C 1
ATOM 1559 O O . CYS A 1 195 ? -2.495 -23.025 -16.424 1.00 44.12 195 CYS A O 1
ATOM 1561 N N . THR A 1 196 ? -0.751 -21.675 -16.762 1.00 47.66 196 THR A N 1
ATOM 1562 C CA . THR A 1 196 ? -1.159 -20.564 -15.916 1.00 47.66 196 THR A CA 1
ATOM 1563 C C . THR A 1 196 ? -1.595 -19.487 -16.890 1.00 47.66 196 THR A C 1
ATOM 1565 O O . THR A 1 196 ? -0.778 -18.939 -17.630 1.00 47.66 196 THR A O 1
ATOM 1568 N N . ASP A 1 197 ? -2.907 -19.283 -16.990 1.00 45.34 197 ASP A N 1
ATOM 1569 C CA . ASP A 1 197 ? -3.504 -18.230 -17.804 1.00 45.34 197 ASP A CA 1
ATOM 1570 C C . ASP A 1 197 ? -2.681 -16.948 -17.685 1.00 45.34 197 ASP A C 1
ATOM 1572 O O . ASP A 1 197 ? -2.343 -16.528 -16.580 1.00 45.34 197 ASP A O 1
ATOM 1576 N N . LYS A 1 198 ? -2.300 -16.387 -18.837 1.00 54.12 198 LYS A N 1
ATOM 1577 C CA . LYS A 1 198 ? -1.389 -15.248 -18.992 1.00 54.12 198 LYS A CA 1
ATOM 1578 C C . LYS A 1 198 ? -1.745 -14.128 -18.011 1.00 54.12 198 LYS A C 1
ATOM 1580 O O . LYS A 1 198 ? -2.584 -13.281 -18.303 1.00 54.12 198 LYS A O 1
ATOM 1585 N N . LEU A 1 199 ? -1.104 -14.111 -16.845 1.00 63.16 199 LEU A N 1
ATOM 1586 C CA . LEU A 1 199 ? -1.209 -12.996 -15.920 1.00 63.16 199 LEU A CA 1
ATOM 1587 C C . LEU A 1 199 ? -0.426 -11.847 -16.550 1.00 63.16 199 LEU A C 1
ATOM 1589 O O . LEU A 1 199 ? 0.802 -11.805 -16.520 1.00 63.16 199 LEU A O 1
ATOM 1593 N N . GLU A 1 200 ? -1.145 -10.948 -17.208 1.00 71.19 200 GLU A N 1
ATOM 1594 C CA . GLU A 1 200 ? -0.548 -9.786 -17.846 1.00 71.19 200 GLU A CA 1
ATOM 1595 C C . GLU A 1 200 ? -0.250 -8.718 -16.794 1.00 71.19 200 GLU A C 1
ATOM 1597 O O . GLU A 1 200 ? -1.070 -8.377 -15.941 1.00 71.19 200 GLU A O 1
ATOM 1602 N N . CYS A 1 201 ? 0.971 -8.197 -16.831 1.00 82.69 201 CYS A N 1
ATOM 1603 C CA . CYS A 1 201 ? 1.384 -7.114 -15.959 1.00 82.69 201 CYS A CA 1
ATOM 1604 C C . CYS A 1 201 ? 0.940 -5.774 -16.565 1.00 82.69 201 CYS A C 1
ATOM 1606 O O . CYS A 1 201 ? 1.383 -5.417 -17.651 1.00 82.69 201 CYS A O 1
ATOM 1608 N N . CYS A 1 202 ? 0.124 -5.000 -15.845 1.00 75.88 202 CYS A N 1
ATOM 1609 C CA . CYS A 1 202 ? -0.428 -3.719 -16.314 1.00 75.88 202 CYS A CA 1
ATOM 1610 C C . CYS A 1 202 ? 0.485 -2.499 -16.073 1.00 75.88 202 CYS A C 1
ATOM 1612 O O . CYS A 1 202 ? 0.005 -1.368 -15.999 1.00 75.88 202 CYS A O 1
ATOM 1614 N N . CYS A 1 203 ? 1.785 -2.697 -15.860 1.00 79.88 203 CYS A N 1
ATOM 1615 C CA . CYS A 1 203 ? 2.709 -1.592 -15.611 1.00 79.88 203 CYS A CA 1
ATOM 1616 C C . CYS A 1 203 ? 3.222 -0.999 -16.927 1.00 79.88 203 CYS A C 1
ATOM 1618 O O . CYS A 1 203 ? 3.906 -1.677 -17.691 1.00 79.88 203 CYS A O 1
ATOM 1620 N N . SER A 1 204 ? 2.980 0.292 -17.139 1.00 69.62 204 SER A N 1
ATOM 1621 C CA . SER A 1 204 ? 3.648 1.080 -18.176 1.00 69.62 204 SER A CA 1
ATOM 1622 C C . SER A 1 204 ? 4.962 1.613 -17.610 1.00 69.62 204 SER A C 1
ATOM 1624 O O . SER A 1 204 ? 4.965 2.608 -16.896 1.00 69.62 204 SER A O 1
ATOM 1626 N N . ASN A 1 205 ? 6.081 0.930 -17.850 1.00 63.47 205 ASN A N 1
ATOM 1627 C CA . ASN A 1 205 ? 7.370 1.363 -17.308 1.00 63.47 205 ASN A CA 1
ATOM 1628 C C . ASN A 1 205 ? 8.071 2.312 -18.288 1.00 63.47 205 ASN A C 1
ATOM 1630 O O . ASN A 1 205 ? 8.825 1.860 -19.152 1.00 63.47 205 ASN A O 1
ATOM 1634 N N . SER A 1 206 ? 7.829 3.620 -18.170 1.00 63.38 206 SER A N 1
ATOM 1635 C CA . SER A 1 206 ? 8.629 4.614 -18.886 1.00 63.38 206 SER A CA 1
ATOM 1636 C C . SER A 1 206 ? 9.823 5.037 -18.017 1.00 63.38 206 SER A C 1
ATOM 1638 O O . SER A 1 206 ? 9.676 5.495 -16.885 1.00 63.38 206 SER A O 1
ATOM 1640 N N . GLN A 1 207 ? 11.045 4.858 -18.527 1.00 64.00 207 GLN A N 1
ATOM 1641 C CA . GLN A 1 207 ? 12.264 5.221 -17.787 1.00 64.00 207 GLN A CA 1
ATOM 1642 C C . GLN A 1 207 ? 12.347 6.721 -17.455 1.00 64.00 207 GLN A C 1
ATOM 1644 O O . GLN A 1 207 ? 13.039 7.100 -16.513 1.00 64.00 207 GLN A O 1
ATOM 1649 N N . ASP A 1 208 ? 11.640 7.574 -18.196 1.00 62.47 208 ASP A N 1
ATOM 1650 C CA . ASP A 1 208 ? 11.616 9.016 -17.947 1.00 62.47 208 ASP A CA 1
ATOM 1651 C C . ASP A 1 208 ? 10.662 9.428 -16.819 1.00 62.47 208 ASP A C 1
ATOM 1653 O O . ASP A 1 208 ? 10.893 10.458 -16.185 1.00 62.47 208 ASP A O 1
ATOM 1657 N N . GLU A 1 209 ? 9.637 8.632 -16.499 1.00 68.62 209 GLU A N 1
ATOM 1658 C CA . GLU A 1 209 ? 8.808 8.863 -15.306 1.00 68.62 209 GLU A CA 1
ATOM 1659 C C . GLU A 1 209 ? 9.568 8.529 -14.022 1.00 68.62 209 GLU A C 1
ATOM 1661 O O . GLU A 1 209 ? 9.459 9.264 -13.042 1.00 68.62 209 GLU A O 1
ATOM 1666 N N . LEU A 1 210 ? 10.414 7.492 -14.044 1.00 68.50 210 LEU A N 1
ATOM 1667 C CA . LEU A 1 210 ? 11.239 7.101 -12.894 1.00 68.50 210 LEU A CA 1
ATOM 1668 C C . LEU A 1 210 ? 12.226 8.194 -12.466 1.00 68.50 210 LEU A C 1
ATOM 1670 O O . LEU A 1 210 ? 12.569 8.274 -11.290 1.00 68.50 210 LEU A O 1
ATOM 1674 N N . LYS A 1 211 ? 12.645 9.065 -13.391 1.00 69.25 211 LYS A N 1
ATOM 1675 C CA . LYS A 1 211 ? 13.529 10.210 -13.104 1.00 69.25 211 LYS A CA 1
ATOM 1676 C C . LYS A 1 211 ? 12.813 11.384 -12.431 1.00 69.25 211 LYS A C 1
ATOM 1678 O O . LYS A 1 211 ? 13.476 12.302 -11.966 1.00 69.25 211 LYS A O 1
ATOM 1683 N N . LYS A 1 212 ? 11.476 11.384 -12.416 1.00 76.56 212 LYS A N 1
ATOM 1684 C CA . LYS A 1 212 ? 10.650 12.425 -11.780 1.00 76.56 212 LYS A CA 1
ATOM 1685 C C . LYS A 1 212 ? 10.193 12.040 -10.374 1.00 76.56 212 LYS A C 1
ATOM 1687 O O . LYS A 1 212 ? 9.500 12.829 -9.735 1.00 76.56 212 LYS A O 1
ATOM 1692 N N . GLY A 1 213 ? 10.505 10.824 -9.928 1.00 80.06 213 GLY A N 1
ATOM 1693 C CA . GLY A 1 213 ? 10.130 10.372 -8.597 1.00 80.06 213 GLY A CA 1
ATOM 1694 C C . GLY A 1 213 ? 10.947 11.054 -7.507 1.00 80.06 213 GLY A C 1
ATOM 1695 O O . GLY A 1 213 ? 12.023 11.602 -7.744 1.00 80.06 213 GLY A O 1
ATOM 1696 N N . TRP A 1 214 ? 10.386 11.045 -6.306 1.00 85.94 214 TRP A N 1
ATOM 1697 C CA . TRP A 1 214 ? 10.993 11.638 -5.131 1.00 85.94 214 TRP A CA 1
ATOM 1698 C C . TRP A 1 214 ? 12.030 10.685 -4.532 1.00 85.94 214 TRP A C 1
ATOM 1700 O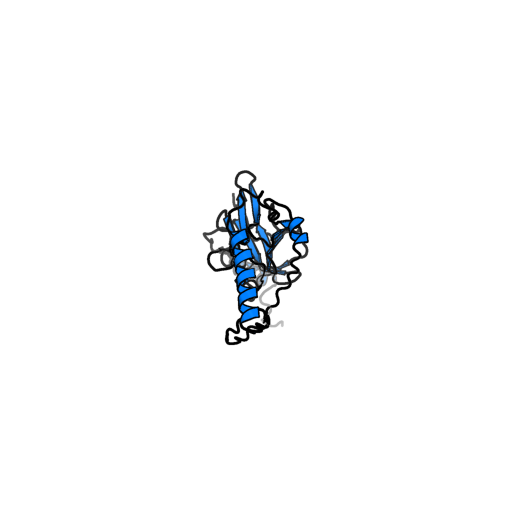 O . TRP A 1 214 ? 11.738 9.509 -4.299 1.00 85.94 214 TRP A O 1
ATOM 1710 N N . GLU A 1 215 ? 13.233 11.198 -4.282 1.00 88.44 215 GLU A N 1
ATOM 1711 C CA . GLU A 1 215 ? 14.331 10.455 -3.667 1.00 88.44 215 GLU A CA 1
ATOM 1712 C C . GLU A 1 215 ? 14.333 10.720 -2.156 1.00 88.44 215 GLU A C 1
ATOM 1714 O O . GLU A 1 215 ? 14.665 11.815 -1.706 1.00 88.44 215 GLU A O 1
ATOM 1719 N N . GLY A 1 216 ? 1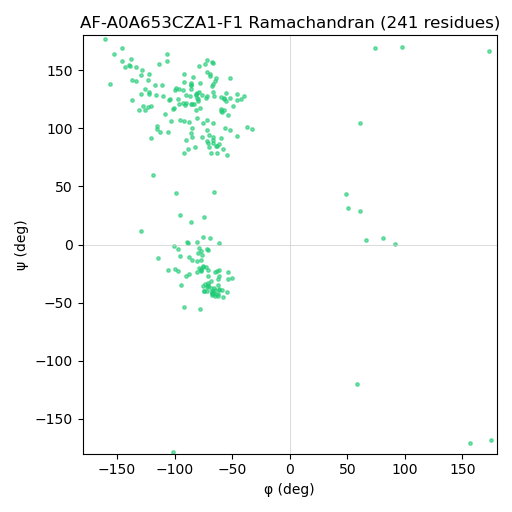3.918 9.729 -1.365 1.00 90.31 216 GLY A N 1
ATOM 1720 C CA . GLY A 1 216 ? 13.837 9.841 0.092 1.00 90.31 216 GLY A CA 1
ATOM 1721 C C . GLY A 1 216 ? 12.837 8.866 0.708 1.00 90.31 216 GLY A C 1
ATOM 1722 O O . GLY A 1 216 ? 12.318 7.977 0.027 1.00 90.31 216 GLY A O 1
ATOM 1723 N N . SER A 1 217 ? 12.570 9.030 2.006 1.00 94.19 217 SER A N 1
ATOM 1724 C CA . SER A 1 217 ? 11.518 8.284 2.694 1.00 94.19 217 SER A CA 1
ATOM 1725 C C . SER A 1 217 ? 10.147 8.944 2.512 1.00 94.19 217 SER A C 1
ATOM 1727 O O . SER A 1 217 ? 10.010 10.166 2.452 1.00 94.19 217 SER A O 1
ATOM 1729 N N . ALA A 1 218 ? 9.106 8.123 2.402 1.00 96.00 218 ALA A N 1
ATOM 1730 C CA . ALA A 1 218 ? 7.720 8.567 2.373 1.00 96.00 218 ALA A CA 1
ATOM 1731 C C . ALA A 1 218 ? 7.109 8.445 3.768 1.00 96.00 218 ALA A C 1
ATOM 1733 O O . ALA A 1 218 ? 7.092 7.349 4.328 1.00 96.00 218 ALA A O 1
ATOM 1734 N N . ILE A 1 219 ? 6.545 9.526 4.303 1.00 95.75 219 ILE A N 1
ATOM 1735 C CA . ILE A 1 219 ? 5.789 9.469 5.559 1.00 95.75 219 ILE A CA 1
ATOM 1736 C C . ILE A 1 219 ? 4.459 8.747 5.308 1.00 95.75 219 ILE A C 1
ATOM 1738 O O . ILE A 1 219 ? 3.694 9.103 4.407 1.00 95.75 219 ILE A O 1
ATOM 1742 N N . LEU A 1 220 ? 4.176 7.728 6.117 1.00 94.69 220 LEU A N 1
ATOM 1743 C CA . LEU A 1 220 ? 2.957 6.938 6.059 1.00 94.69 220 LEU A CA 1
ATOM 1744 C C . LEU A 1 220 ? 2.011 7.308 7.199 1.00 94.69 220 LEU A C 1
ATOM 1746 O O . LEU A 1 220 ? 2.338 7.190 8.380 1.00 94.69 220 LEU A O 1
ATOM 1750 N N . ASN A 1 221 ? 0.791 7.674 6.821 1.00 92.00 221 ASN A N 1
ATOM 1751 C CA . ASN A 1 221 ? -0.304 7.950 7.735 1.00 92.00 221 ASN A CA 1
ATOM 1752 C C . ASN A 1 221 ? -1.323 6.812 7.681 1.00 92.00 221 ASN A C 1
ATOM 1754 O O . ASN A 1 221 ? -1.345 6.008 6.745 1.00 92.00 221 ASN A O 1
ATOM 1758 N N . HIS A 1 222 ? -2.206 6.752 8.676 1.00 90.00 222 HIS A N 1
ATOM 1759 C CA . HIS A 1 222 ? -3.368 5.875 8.597 1.00 90.00 222 HIS A CA 1
ATOM 1760 C C . HIS A 1 222 ? -4.167 6.198 7.322 1.00 90.00 222 HIS A C 1
ATOM 1762 O O . HIS A 1 222 ? -4.549 7.343 7.103 1.00 90.00 222 HIS A O 1
ATOM 1768 N N . GLY A 1 223 ? -4.381 5.195 6.472 1.00 89.69 223 GLY A N 1
ATOM 1769 C CA . GLY A 1 223 ? -5.061 5.345 5.188 1.00 89.69 223 GLY A CA 1
ATOM 1770 C C . GLY A 1 223 ? -4.157 5.631 3.989 1.00 89.69 223 GLY A C 1
ATOM 1771 O O . GLY A 1 223 ? -4.683 5.734 2.883 1.00 89.69 223 GLY A O 1
ATOM 1772 N N . SER A 1 224 ? -2.830 5.711 4.156 1.00 92.81 224 SER A N 1
ATOM 1773 C CA . SER A 1 224 ? -1.915 5.863 3.017 1.00 92.81 224 SER A CA 1
ATOM 1774 C C . SER A 1 224 ? -2.083 4.717 2.012 1.00 92.81 224 SER A C 1
ATOM 1776 O O . SER A 1 224 ? -1.980 3.540 2.367 1.00 92.81 224 SER A O 1
ATOM 1778 N N . LEU A 1 225 ? -2.311 5.064 0.744 1.00 93.75 225 LEU A N 1
ATOM 1779 C CA . LEU A 1 225 ? -2.392 4.124 -0.369 1.00 93.75 225 LEU A CA 1
ATOM 1780 C C . LEU A 1 225 ? -0.986 3.837 -0.891 1.00 93.75 225 LEU A C 1
ATOM 1782 O O . LEU A 1 225 ? -0.283 4.736 -1.345 1.00 93.75 225 LEU A O 1
ATOM 1786 N N . LEU A 1 226 ? -0.598 2.573 -0.862 1.00 95.50 226 LEU A N 1
ATOM 1787 C CA . LEU A 1 226 ? 0.696 2.086 -1.311 1.00 95.50 226 LEU A CA 1
ATOM 1788 C C . LEU A 1 226 ? 0.509 1.254 -2.569 1.00 95.50 226 LEU A C 1
ATOM 1790 O O . LEU A 1 226 ? -0.396 0.422 -2.630 1.00 95.50 226 LEU A O 1
ATOM 1794 N N . ARG A 1 227 ? 1.377 1.427 -3.561 1.00 94.69 227 ARG A N 1
ATOM 1795 C CA . ARG A 1 227 ? 1.376 0.587 -4.758 1.00 94.69 227 ARG A CA 1
ATOM 1796 C C . ARG A 1 227 ? 2.793 0.192 -5.147 1.00 94.69 227 ARG A C 1
ATOM 1798 O O . ARG A 1 227 ? 3.643 1.045 -5.396 1.00 94.69 227 ARG A O 1
ATOM 1805 N N . PHE A 1 228 ? 2.996 -1.117 -5.246 1.00 95.06 228 PHE A N 1
ATOM 1806 C CA . PHE A 1 228 ? 4.237 -1.772 -5.647 1.00 95.06 228 PHE A CA 1
ATOM 1807 C C . PHE A 1 228 ? 3.972 -2.513 -6.961 1.00 95.06 228 PHE A C 1
ATOM 1809 O O . PHE A 1 228 ? 3.326 -3.566 -6.981 1.00 95.06 228 PHE A O 1
ATOM 1816 N N . GLY A 1 229 ? 4.401 -1.937 -8.085 1.00 92.19 229 GLY A N 1
ATOM 1817 C CA . GLY A 1 229 ? 4.027 -2.448 -9.406 1.00 92.19 229 GLY A CA 1
ATOM 1818 C C . GLY A 1 229 ? 2.502 -2.467 -9.605 1.00 92.19 229 GLY A C 1
ATOM 1819 O O . GLY A 1 229 ? 1.851 -1.425 -9.528 1.00 92.19 229 GLY A O 1
ATOM 1820 N N . CYS A 1 230 ? 1.922 -3.647 -9.853 1.00 91.94 230 CYS A N 1
ATOM 1821 C CA . CYS A 1 230 ? 0.470 -3.823 -10.015 1.00 91.94 230 CYS A CA 1
ATOM 1822 C C . CYS A 1 230 ? -0.285 -4.068 -8.700 1.00 91.94 230 CYS A C 1
ATOM 1824 O O . CYS A 1 230 ? -1.515 -4.053 -8.700 1.00 91.94 230 CYS A O 1
ATOM 1826 N N . VAL A 1 231 ? 0.412 -4.317 -7.589 1.00 93.81 231 VAL A N 1
ATOM 1827 C CA . VAL A 1 231 ? -0.225 -4.677 -6.317 1.00 93.81 231 VAL A CA 1
ATOM 1828 C C . VAL A 1 231 ? -0.382 -3.430 -5.458 1.00 93.81 231 VAL A C 1
ATOM 1830 O O . VAL A 1 231 ? 0.552 -2.640 -5.326 1.00 93.81 231 VAL A O 1
ATOM 1833 N N . SER A 1 232 ? -1.568 -3.249 -4.878 1.00 94.50 232 SER A N 1
ATOM 1834 C CA . SER A 1 232 ? -1.896 -2.079 -4.061 1.00 94.50 232 SER A CA 1
ATOM 1835 C C . SER A 1 232 ? -2.336 -2.479 -2.657 1.00 94.50 232 SER A C 1
ATOM 1837 O O . SER A 1 232 ? -2.978 -3.511 -2.461 1.00 94.50 232 SER A O 1
ATOM 1839 N N . PHE A 1 233 ? -2.011 -1.637 -1.684 1.00 95.69 233 PHE A N 1
ATOM 1840 C CA . PHE A 1 233 ? -2.318 -1.821 -0.274 1.00 95.69 233 PHE A CA 1
ATOM 1841 C C . PHE A 1 233 ? -2.766 -0.505 0.348 1.00 95.69 233 PHE A C 1
ATOM 1843 O O . PHE A 1 233 ? -2.351 0.569 -0.071 1.00 95.69 233 PHE A O 1
ATOM 1850 N N . VAL A 1 234 ? -3.563 -0.600 1.399 1.00 93.94 234 VAL A N 1
ATOM 1851 C CA . VAL A 1 234 ? -3.843 0.497 2.317 1.00 93.94 234 VAL A CA 1
ATOM 1852 C C . VAL A 1 234 ? -3.047 0.241 3.589 1.00 93.94 234 VAL A C 1
ATOM 1854 O O . VAL A 1 234 ? -3.152 -0.827 4.195 1.00 93.94 234 VAL A O 1
ATOM 1857 N N . PHE A 1 235 ? -2.235 1.212 3.990 1.00 94.12 235 PHE A N 1
ATOM 1858 C CA . PHE A 1 235 ? -1.555 1.184 5.275 1.00 94.12 235 PHE A CA 1
ATOM 1859 C C . PHE A 1 235 ? -2.521 1.633 6.372 1.00 94.12 235 PHE A C 1
ATOM 1861 O O . PHE A 1 235 ? -3.121 2.704 6.289 1.00 94.12 235 PHE A O 1
ATOM 1868 N N . SER A 1 236 ? -2.684 0.822 7.412 1.00 91.12 236 SER A N 1
ATOM 1869 C CA . SER A 1 236 ? -3.617 1.102 8.504 1.00 91.12 236 SER A CA 1
ATOM 1870 C C . SER A 1 236 ? -2.910 1.004 9.845 1.00 91.12 236 SER A C 1
ATOM 1872 O O . SER A 1 236 ? -2.430 -0.054 10.233 1.00 91.12 236 SER A O 1
ATOM 1874 N N . ILE A 1 237 ? -2.883 2.110 10.583 1.00 89.75 237 ILE A N 1
ATOM 1875 C CA . ILE A 1 237 ? -2.424 2.133 11.976 1.00 89.75 237 ILE A CA 1
ATOM 1876 C C . ILE A 1 237 ? -3.528 1.544 12.863 1.00 89.75 237 ILE A C 1
ATOM 1878 O O . ILE A 1 237 ? -4.684 1.959 12.754 1.00 89.75 237 ILE A O 1
ATOM 1882 N N . VAL A 1 238 ? -3.173 0.578 13.711 1.00 83.69 238 VAL A N 1
ATOM 1883 C CA . VAL A 1 238 ? -4.107 -0.187 14.557 1.00 83.69 238 VAL A CA 1
ATOM 1884 C C . VAL A 1 238 ? -4.142 0.322 15.993 1.00 83.69 238 VAL A C 1
ATOM 1886 O O . VAL A 1 238 ? -5.118 0.063 16.680 1.00 83.69 238 VAL A O 1
ATOM 1889 N N . GLU A 1 239 ? -3.113 1.041 16.456 1.00 70.94 239 GLU A N 1
ATOM 1890 C CA . GLU A 1 239 ? -2.872 1.324 17.880 1.00 70.94 239 GLU A CA 1
ATOM 1891 C C . GLU A 1 239 ? -4.132 1.469 18.757 1.00 70.94 239 GLU A C 1
ATOM 1893 O O . GLU A 1 239 ? -4.769 2.524 18.860 1.00 70.94 239 GLU A O 1
ATOM 1898 N N . CYS A 1 240 ? -4.429 0.364 19.448 1.00 47.94 240 CYS A N 1
ATOM 1899 C CA . CYS A 1 240 ? -5.115 0.331 20.724 1.00 47.94 240 CYS A CA 1
ATOM 1900 C C . CYS A 1 240 ? -4.023 0.360 21.803 1.00 47.94 240 CYS A C 1
ATOM 1902 O O . CYS A 1 240 ? -3.629 -0.671 22.357 1.00 47.94 240 CYS A O 1
ATOM 1904 N N . THR A 1 241 ? -3.467 1.538 22.069 1.00 38.47 241 THR A N 1
ATOM 1905 C CA . THR A 1 241 ? -2.841 1.804 23.363 1.00 38.47 241 THR A CA 1
ATOM 1906 C C . THR A 1 241 ? -3.984 2.028 24.348 1.00 38.47 241 THR A C 1
ATOM 1908 O O . THR A 1 241 ? -4.535 3.115 24.478 1.00 38.47 241 THR A O 1
ATOM 1911 N N . SER A 1 242 ? -4.414 0.955 25.013 1.00 32.91 242 SER A N 1
ATOM 1912 C CA . SER A 1 242 ? -4.951 1.139 26.360 1.00 32.91 242 SER A CA 1
ATOM 1913 C C . SER A 1 242 ? -3.819 1.762 27.192 1.00 32.91 242 SER A C 1
ATOM 1915 O O . SER A 1 242 ? -2.720 1.200 27.113 1.00 32.91 242 SER A O 1
ATOM 1917 N N . PRO A 1 243 ? -4.050 2.895 27.881 1.00 34.69 243 PRO A N 1
ATOM 1918 C CA . PRO A 1 243 ? -3.041 3.545 28.717 1.00 34.69 243 PRO A CA 1
ATOM 1919 C C . PRO A 1 243 ? -2.472 2.599 29.779 1.00 34.69 243 PRO A C 1
ATOM 1921 O O . PRO A 1 243 ? -3.176 1.627 30.150 1.00 34.69 243 PRO A O 1
#

Mean predicted aligned error: 16.69 Å

Secondary structure (DSSP, 8-state):
---TT--S-HHHHHHHHHHH-----------S---SEEEEEEEETTEEE---SSS-TTTS---TTSSS-EEE--SSSPPPEEE-SSEEEEESSTTSSEEGGGT---SS--SS-EEEEE-TTT--EEEEE--TT-EEETTEEE--------------THHHHHHHHHHHHHHHHHHTT-----------------------------HHHHTTSB-SEEEE-TT-EEEETTEEEEEEE------

Foldseek 3Di:
DDDPPCPADPVNVVVVVVVPPDPPPPPPPPLVQDFQKKWWWDPDPAETEADDPRDDSVLFDPDPPAPNHDYDHDPVADYIQGRRAQKFWDFDDDVGSHHCVRHADAPQTHRGAKMWGQDPVVRFIKIAGPGQQFKAKLNATAHAQPPPPPPPPDDDPVVVVVVVVVVVVVVVCVVVVPPPDPPPPPPDDPDPPPPPPPRDFPDPRDVVVNNVHDYDMDTADANIWMDRRPIITGMTGSDPPPD

Sequence (243 aa):
MPLPSELLTPADIDRISRVFNSPKKKSKPKSTIRARAMLCPVVSKHFYNVRTTEVDPTDVRHDASFMGFRPTVSLRFPEAVAMRYRVLNIGKGSTNEVNLEKFGYCNYIAPKHAVIFFDEYTKHYELINYAPCGTYVNNVLYSNNTSTKRPEASVSSDEKCANVEMQVREIIDKKRKINRVRKSSVESKMTAVDCTDKLECCCSNSQDELKKGWEGSAILNHGSLLRFGCVSFVFSIVECTSP

InterPro domains:
  IPR000253 Forkhead-associated (FHA) domain [PS50006] (88-142)
  IPR008984 SMAD/FHA domain superfamily [SSF49879] (83-144)
  IPR042163 PHD finger protein 12 [PTHR46309] (69-241)

Nearest PDB structures (foldseek):
  4jon-assembly3_C  TM=7.770E-01  e=2.420E-03  Homo sapiens
  3kt9-assembly1_A  TM=7.008E-01  e=1.846E-01  Homo sapiens
  1yjm-assembly2_B  TM=6.992E-01  e=3.371E-01  Mus musculus
  2brf-assembly1_A  TM=6.271E-01  e=3.371E-01  Homo sapiens

Solvent-accessible surface area (backbone atoms only — not comparable to full-atom values): 14686 Å² total; per-residue (Å²): 134,86,70,91,84,71,83,63,53,76,67,51,53,51,50,50,51,60,71,69,52,68,79,80,73,77,76,69,78,77,60,88,56,72,41,49,31,31,46,18,37,49,77,50,100,43,32,27,23,52,30,42,96,62,47,62,64,84,59,44,72,80,65,92,83,40,91,68,52,39,83,40,80,52,89,89,51,64,66,25,46,68,31,69,58,60,60,45,42,31,14,42,49,85,91,27,82,42,38,47,67,77,76,41,75,47,84,56,56,36,60,60,22,35,38,39,34,54,43,83,86,84,70,42,34,35,35,39,58,64,19,87,76,28,32,29,51,72,85,42,48,27,14,57,73,75,79,65,72,66,78,86,76,67,92,64,81,60,67,62,51,58,54,50,53,52,53,53,51,52,53,52,34,62,74,67,70,54,82,75,74,84,68,74,86,72,75,83,70,90,64,80,83,72,85,65,77,84,80,73,55,84,69,84,85,54,75,72,59,47,69,71,26,46,75,62,71,42,82,52,50,72,54,35,38,37,32,52,54,67,40,42,29,35,32,39,52,28,70,78,76,75,131

Radius of gyration: 29.32 Å; Cα contacts (8 Å, |Δi|>4): 382; chains: 1; bounding box: 106×40×80 Å